Protein 6ZH1 (pdb70)

Nearest PDB structures (foldseek):
  2qfh-assembly1_A  TM=9.240E-01  e=2.960E-21  Homo sapiens
  5nbq-assembly1_D  TM=8.758E-01  e=2.027E-21  Homo sapiens
  3kzj-assembly1_A  TM=9.267E-01  e=1.207E-20  Homo sapiens
  4ont-assembly1_F  TM=9.137E-01  e=6.110E-20  Homo sapiens
  3gaw-assembly1_A  TM=8.400E-01  e=3.194E-20  Homo sapiens

Radius of gyration: 25.29 Å; Cα contacts (8 Å, |Δi|>4): 447; chains: 2; bounding box: 76×48×49 Å

Organism: NCBI:txid1293576

B-factor: mean 59.9, std 19.78, range [27.31, 160.42]

Secondary structure (DSSP, 8-state):
-HHHHHHHTT--HHHHHHHHHHHHHHT-GGGHHHHHHHHHHHHHHHHHTT--HHHHHHHSSPPP----HHHHHHHHHHHHHHHHHHHHHHHHHHHHHHHTT--GGGGSGGGTT-SSHHHHHHHHHHHHHHHHHHHHHHHHTTSS-HHHHHHHHHHHT--/---B-SPPP-TTEEESSPPPS-B-TT-EEEEEE-TT-EEES-SEEEEETTEEPPP-EEEPPEE--HHHHHHTTEEETT-S-S--EE-TT-EEEEEEPTTEEE-SPTTTTEEE-BTTB-----EEE-

Sequence (285 aa):
LKTLDNLLKTLDNNQKQALIYFKDKLQDKKYLNDLMEQQKSFLDNLQKKKEDPDLQDRLKKTLNSEYDESQFNKLLNELGNAKAKQFLQQLHIMLQSIKDGTLTSFSSSNFNDLQNLEQKKERALQYINGKLYVEYYFYINGISNADNFFETIMEYLKTTGKCGPPPPIDNGDITSFPLSVYAPASSVEYQCQNLYQLEGNKRITCRNGQWSEPPKCLHPCVISREIMENYNIALRWTAKQKLYSRTGESVEFVCKRRGYRLSSRSHTLRTTCWDGKLEYPTCAKR

Solvent-accessible surface area: 15835 Å² total; per-residue (Å²): 174,160,81,34,64,56,5,60,169,65,11,69,119,73,6,84,112,3,13,110,49,0,52,74,31,0,93,44,110,132,7,60,94,47,0,70,97,43,19,134,53,13,24,62,22,3,77,188,95,188,54,72,96,100,25,26,74,96,1,132,145,131,11,62,18,125,52,62,79,83,62,0,30,119,0,6,86,84,6,30,75,72,69,0,74,90,0,0,61,33,0,32,58,0,29,81,16,1,153,86,21,95,5,77,5,10,91,2,0,2,0,51,83,39,148,75,78,101,62,43,43,91,58,0,52,86,36,0,4,4,24,0,0,1,2,0,0,0,26,28,38,45,22,9,99,9,83,10,0,14,73,25,0,42,50,13,0,117,76,149,13,108,4,35,89,16,41,132,21,126,45,22,98,23,75,56,182,109,106,83,87,13,55,76,82,31,44,7,58,3,118,34,95,132,56,44,64,39,53,60,99,112,119,0,31,1,157,137,24,134,42,19,151,31,6,140,8,22,82,19,2,98,3,35,121,116,67,4,73,101,88,20,3,28,2,25,4,30,101,119,75,132,26,122,0,73,4,46,35,17,0,3,2,8,8,50,43,17,15,111,60,71,30,160,82,140,10,40,96,26,70,0,123,59,39,168,28,88,29,0,40,6,47,98,156

Structure (mmCIF, N/CA/C/O backbone):
data_6ZH1
#
_entry.id   6ZH1
#
_cell.length_a   43.273
_cell.length_b   60.327
_cell.length_c   145.681
_cell.angle_alpha   90.000
_cell.angle_beta   90.000
_cell.angle_gamma   90.000
#
_symmetry.space_group_name_H-M   'P 21 21 21'
#
loop_
_entity.id
_entity.type
_entity.pdbx_description
1 polymer 'Factor H-binding protein A'
2 polymer 'Complement factor H'
3 non-polymer 1,2-ETHANEDIOL
4 non-polymer 'SULFATE ION'
5 water water
#
loop_
_atom_site.group_PDB
_atom_site.id
_atom_site.type_symbol
_atom_site.label_atom_id
_atom_site.label_alt_id
_atom_site.label_comp_id
_atom_site.label_asym_id
_atom_site.label_entity_id
_atom_site.label_seq_id
_atom_site.pdbx_PDB_ins_code
_atom_site.Cartn_x
_atom_site.Cartn_y
_atom_site.Cartn_z
_atom_site.occupancy
_atom_site.B_iso_or_equiv
_atom_site.auth_seq_id
_atom_site.auth_comp_id
_atom_site.auth_asym_id
_atom_site.auth_atom_id
_atom_site.pdbx_PDB_model_num
ATOM 1 N N . LEU A 1 28 ? 33.550 -10.492 70.357 1.00 118.49 44 LEU A N 1
ATOM 2 C CA . LEU A 1 28 ? 32.872 -11.054 69.186 1.00 118.06 44 LEU A CA 1
ATOM 3 C C . LEU A 1 28 ? 31.637 -11.880 69.565 1.00 121.14 44 LEU A C 1
ATOM 4 O O . LEU A 1 28 ? 30.729 -12.009 68.745 1.00 119.85 44 LEU A O 1
ATOM 9 N N . LYS A 1 29 ? 31.616 -12.445 70.795 1.00 118.28 45 LYS A N 1
ATOM 10 C CA . LYS A 1 29 ? 30.551 -13.299 71.341 1.00 118.47 45 LYS A CA 1
ATOM 11 C C . LYS A 1 29 ? 29.150 -12.674 71.289 1.00 118.82 45 LYS A C 1
ATOM 12 O O . LYS A 1 29 ? 28.211 -13.353 70.871 1.00 118.41 45 LYS A O 1
ATOM 18 N N . THR A 1 30 ? 29.012 -11.400 71.720 1.00 112.78 46 THR A N 1
ATOM 19 C CA . THR A 1 30 ? 27.735 -10.668 71.735 1.00 110.46 46 THR A CA 1
ATOM 20 C C . THR A 1 30 ? 27.204 -10.398 70.310 1.00 111.01 46 THR A C 1
ATOM 21 O O . THR A 1 30 ? 25.987 -10.421 70.095 1.00 109.41 46 THR A O 1
ATOM 25 N N . LEU A 1 31 ? 28.126 -10.172 69.344 1.00 105.90 47 LEU A N 1
ATOM 26 C CA . LEU A 1 31 ? 27.818 -9.941 67.929 1.00 103.91 47 LEU A CA 1
ATOM 27 C C . LEU A 1 31 ? 27.226 -11.206 67.296 1.00 106.76 47 LEU A C 1
ATOM 28 O O . LEU A 1 31 ? 26.279 -11.111 66.507 1.00 105.24 47 LEU A O 1
ATOM 33 N N . ASP A 1 32 ? 27.790 -12.384 67.651 1.00 103.70 48 ASP A N 1
ATOM 34 C CA . ASP A 1 32 ? 27.340 -13.702 67.190 1.00 104.32 48 ASP A CA 1
ATOM 35 C C . ASP A 1 32 ? 26.009 -14.041 67.862 1.00 105.23 48 ASP A C 1
ATOM 36 O O . ASP A 1 32 ? 25.146 -14.660 67.233 1.00 104.84 48 ASP A O 1
ATOM 41 N N . ASN A 1 33 ? 25.828 -13.582 69.123 1.00 99.11 49 ASN A N 1
ATOM 42 C CA . ASN A 1 33 ? 24.595 -13.763 69.895 1.00 98.11 49 ASN A CA 1
ATOM 43 C C . ASN A 1 33 ? 23.421 -12.967 69.290 1.00 96.87 49 ASN A C 1
ATOM 44 O O . ASN A 1 33 ? 22.267 -13.335 69.509 1.00 97.16 49 ASN A O 1
ATOM 49 N N . LEU A 1 34 ? 23.721 -11.906 68.508 1.00 88.27 50 LEU A N 1
ATOM 50 C CA . LEU A 1 34 ? 22.733 -11.094 67.793 1.00 84.64 50 LEU A CA 1
ATOM 51 C C . LEU A 1 34 ? 22.429 -11.729 66.429 1.00 86.22 50 LEU A C 1
ATOM 52 O O . LEU A 1 34 ? 21.262 -11.868 66.077 1.00 84.45 50 LEU A O 1
ATOM 57 N N . LEU A 1 35 ? 23.484 -12.112 65.673 1.00 82.73 51 LEU A N 1
ATOM 58 C CA . LEU A 1 35 ? 23.381 -12.730 64.345 1.00 82.85 51 LEU A CA 1
ATOM 59 C C . LEU A 1 35 ? 22.615 -14.061 64.338 1.00 87.14 51 LEU A C 1
ATOM 60 O O . LEU A 1 35 ? 21.972 -14.389 63.337 1.00 86.06 51 LEU A O 1
ATOM 65 N N . LYS A 1 36 ? 22.667 -14.804 65.468 1.00 85.06 52 LYS A N 1
ATOM 66 C CA . LYS A 1 36 ? 21.958 -16.067 65.690 1.00 86.64 52 LYS A CA 1
ATOM 67 C C . LYS A 1 36 ? 20.439 -15.832 65.789 1.00 88.80 52 LYS A C 1
ATOM 68 O O . LYS A 1 36 ? 19.665 -16.752 65.503 1.00 90.19 52 LYS A O 1
ATOM 74 N N . THR A 1 37 ? 20.019 -14.601 66.183 1.00 81.54 53 THR A N 1
ATOM 75 C CA . THR A 1 37 ? 18.606 -14.206 66.317 1.00 79.49 53 THR A CA 1
ATOM 76 C C . THR A 1 37 ? 18.005 -13.568 65.040 1.00 80.08 53 THR A C 1
ATOM 77 O O . THR A 1 37 ? 16.786 -13.384 64.979 1.00 79.46 53 THR A O 1
ATOM 81 N N . LEU A 1 38 ? 18.849 -13.222 64.039 1.00 73.94 54 LEU A N 1
ATOM 82 C CA . LEU A 1 38 ? 18.409 -12.553 62.804 1.00 70.65 54 LEU A CA 1
ATOM 83 C C . LEU A 1 38 ? 18.057 -13.481 61.648 1.00 75.48 54 LEU A C 1
ATOM 84 O O . LEU A 1 38 ? 18.816 -14.411 61.348 1.00 76.15 54 LEU A O 1
ATOM 89 N N . ASP A 1 39 ? 16.921 -13.183 60.961 1.00 71.59 55 ASP A N 1
ATOM 90 C CA . ASP A 1 39 ? 16.471 -13.900 59.759 1.00 72.16 55 ASP A CA 1
ATOM 91 C C . ASP A 1 39 ? 17.186 -13.305 58.535 1.00 73.58 55 ASP A C 1
ATOM 92 O O . ASP A 1 39 ? 17.898 -12.303 58.680 1.00 72.06 55 ASP A O 1
ATOM 97 N N . ASN A 1 40 ? 16.987 -13.901 57.342 1.00 69.79 56 ASN A N 1
ATOM 98 C CA . ASN A 1 40 ? 17.596 -13.426 56.095 1.00 68.54 56 ASN A CA 1
ATOM 99 C C . ASN A 1 40 ? 17.262 -11.963 55.788 1.00 69.54 56 ASN A C 1
ATOM 100 O O . ASN A 1 40 ? 18.138 -11.239 55.323 1.00 67.67 56 ASN A O 1
ATOM 105 N N . ASN A 1 41 ? 16.017 -11.523 56.080 1.00 65.45 57 ASN A N 1
ATOM 106 C CA . ASN A 1 41 ? 15.555 -10.150 55.833 1.00 63.03 57 ASN A CA 1
ATOM 107 C C . ASN A 1 41 ? 16.316 -9.148 56.681 1.00 65.70 57 ASN A C 1
ATOM 108 O O . ASN A 1 41 ? 16.694 -8.094 56.170 1.00 64.57 57 ASN A O 1
ATOM 113 N N . GLN A 1 42 ? 16.557 -9.487 57.964 1.00 62.10 58 GLN A N 1
ATOM 114 C CA . GLN A 1 42 ? 17.302 -8.658 58.914 1.00 60.85 58 GLN A CA 1
ATOM 115 C C . GLN A 1 42 ? 18.805 -8.648 58.584 1.00 66.45 58 GLN A C 1
ATOM 116 O O . GLN A 1 42 ? 19.420 -7.584 58.618 1.00 65.53 58 GLN A O 1
ATOM 122 N N . LYS A 1 43 ? 19.381 -9.821 58.231 1.00 64.52 59 LYS A N 1
ATOM 123 C CA . LYS A 1 43 ? 20.789 -9.965 57.830 1.00 65.04 59 LYS A CA 1
ATOM 124 C C . LYS A 1 43 ? 21.129 -9.124 56.559 1.00 67.22 59 LYS A C 1
ATOM 125 O O . LYS A 1 43 ? 22.213 -8.531 56.483 1.00 67.97 59 LYS A O 1
ATOM 131 N N . GLN A 1 44 ? 20.190 -9.057 55.592 1.00 60.29 60 GLN A N 1
ATOM 132 C CA . GLN A 1 44 ? 20.345 -8.291 54.349 1.00 57.99 60 GLN A CA 1
ATOM 133 C C . GLN A 1 44 ? 20.228 -6.787 54.609 1.00 57.62 60 GLN A C 1
ATOM 134 O O . GLN A 1 44 ? 20.910 -5.994 53.958 1.00 55.36 60 GLN A O 1
ATOM 140 N N . ALA A 1 45 ? 19.389 -6.398 55.579 1.00 53.51 61 ALA A N 1
ATOM 141 C CA . ALA A 1 45 ? 19.250 -4.994 55.993 1.00 51.53 61 ALA A CA 1
ATOM 142 C C . ALA A 1 45 ? 20.548 -4.542 56.668 1.00 52.45 61 ALA A C 1
ATOM 143 O O . ALA A 1 45 ? 20.963 -3.402 56.481 1.00 51.26 61 ALA A O 1
ATOM 145 N N . LEU A 1 46 ? 21.204 -5.450 57.417 1.00 49.83 62 LEU A N 1
ATOM 146 C CA . LEU A 1 46 ? 22.485 -5.200 58.089 1.00 50.14 62 LEU A CA 1
ATOM 147 C C . LEU A 1 46 ? 23.576 -4.936 57.033 1.00 54.53 62 LEU A C 1
ATOM 148 O O . LEU A 1 46 ? 24.297 -3.938 57.149 1.00 52.68 62 LEU A O 1
ATOM 153 N N . ILE A 1 47 ? 23.681 -5.821 56.000 1.00 52.28 63 ILE A N 1
ATOM 154 C CA . ILE A 1 47 ? 24.625 -5.687 54.875 1.00 52.17 63 ILE A CA 1
ATOM 155 C C . ILE A 1 47 ? 24.394 -4.329 54.165 1.00 54.71 63 ILE A C 1
ATOM 156 O O . ILE A 1 47 ? 25.360 -3.616 53.878 1.00 53.06 63 ILE A O 1
ATOM 161 N N . TYR A 1 48 ? 23.107 -3.979 53.927 1.00 51.37 64 TYR A N 1
ATOM 162 C CA . TYR A 1 48 ? 22.658 -2.747 53.273 1.00 50.11 64 TYR A CA 1
ATOM 163 C C . TYR A 1 48 ? 23.096 -1.493 54.053 1.00 51.26 64 TYR A C 1
ATOM 164 O O . TYR A 1 48 ? 23.660 -0.565 53.467 1.00 51.18 64 TYR A O 1
ATOM 173 N N . PHE A 1 49 ? 22.803 -1.456 55.355 1.00 44.90 65 PHE A N 1
ATOM 174 C CA . PHE A 1 49 ? 23.170 -0.333 56.220 1.00 42.90 65 PHE A CA 1
ATOM 175 C C . PHE A 1 49 ? 24.698 -0.127 56.238 1.00 47.50 65 PHE A C 1
ATOM 176 O O . PHE A 1 49 ? 25.168 0.961 55.907 1.00 47.71 65 PHE A O 1
ATOM 184 N N . LYS A 1 50 ? 25.458 -1.187 56.524 1.00 45.57 66 LYS A N 1
ATOM 185 C CA . LYS A 1 50 ? 26.923 -1.179 56.564 1.00 46.69 66 LYS A CA 1
ATOM 186 C C . LYS A 1 50 ? 27.519 -0.637 55.228 1.00 52.28 66 LYS A C 1
ATOM 187 O O . LYS A 1 50 ? 28.453 0.172 55.246 1.00 51.66 66 LYS A O 1
ATOM 193 N N . ASP A 1 51 ? 26.934 -1.064 54.083 1.00 49.13 67 ASP A N 1
ATOM 194 C CA . ASP A 1 51 ? 27.319 -0.665 52.728 1.00 48.36 67 ASP A CA 1
ATOM 195 C C . ASP A 1 51 ? 27.158 0.853 52.543 1.00 49.81 67 ASP A C 1
ATOM 196 O O . ASP A 1 51 ? 28.041 1.484 51.985 1.00 50.43 67 ASP A O 1
ATOM 201 N N . LYS A 1 52 ? 26.051 1.436 53.027 1.00 45.68 68 LYS A N 1
ATOM 202 C CA . LYS A 1 52 ? 25.825 2.883 52.919 1.00 44.69 68 LYS A CA 1
ATOM 203 C C . LYS A 1 52 ? 26.818 3.685 53.773 1.00 47.71 68 LYS A C 1
ATOM 204 O O . LYS A 1 52 ? 27.245 4.765 53.351 1.00 46.91 68 LYS A O 1
ATOM 210 N N . LEU A 1 53 ? 27.228 3.128 54.943 1.00 43.89 69 LEU A N 1
ATOM 211 C CA . LEU A 1 53 ? 28.199 3.762 55.867 1.00 43.85 69 LEU A CA 1
ATOM 212 C C . LEU A 1 53 ? 29.595 3.856 55.264 1.00 51.66 69 LEU A C 1
ATOM 213 O O . LEU A 1 53 ? 30.392 4.694 55.684 1.00 51.90 69 LEU A O 1
ATOM 218 N N . GLN A 1 54 ? 29.875 3.016 54.256 1.00 50.67 70 GLN A N 1
ATOM 219 C CA . GLN A 1 54 ? 31.160 2.978 53.547 1.00 52.14 70 GLN A CA 1
ATOM 220 C C . GLN A 1 54 ? 31.155 3.806 52.255 1.00 55.87 70 GLN A C 1
ATOM 221 O O . GLN A 1 54 ? 32.144 3.846 51.541 1.00 57.87 70 GLN A O 1
ATOM 227 N N . ASP A 1 55 ? 30.069 4.525 52.006 1.00 52.22 71 ASP A N 1
ATOM 228 C CA . ASP A 1 55 ? 29.868 5.326 50.809 1.00 52.71 71 ASP A CA 1
ATOM 229 C C . ASP A 1 55 ? 30.055 6.821 51.062 1.00 55.16 71 ASP A C 1
ATOM 230 O O . ASP A 1 55 ? 29.184 7.456 51.631 1.00 52.53 71 ASP A O 1
ATOM 235 N N . LYS A 1 56 ? 31.152 7.392 50.559 1.00 54.47 72 LYS A N 1
ATOM 236 C CA . LYS A 1 56 ? 31.512 8.806 50.759 1.00 54.22 72 LYS A CA 1
ATOM 237 C C . LYS A 1 56 ? 30.596 9.813 50.055 1.00 56.03 72 LYS A C 1
ATOM 238 O O . LYS A 1 56 ? 30.644 11.008 50.369 1.00 54.99 72 LYS A O 1
ATOM 244 N N . LYS A 1 57 ? 29.771 9.348 49.105 1.00 51.96 73 LYS A N 1
ATOM 245 C CA . LYS A 1 57 ? 28.827 10.219 48.415 1.00 51.14 73 LYS A CA 1
ATOM 246 C C . LYS A 1 57 ? 27.807 10.875 49.377 1.00 53.99 73 LYS A C 1
ATOM 247 O O . LYS A 1 57 ? 27.218 11.889 49.015 1.00 54.89 73 LYS A O 1
ATOM 253 N N . TYR A 1 58 ? 27.631 10.312 50.609 1.00 47.92 74 TYR A N 1
ATOM 254 C CA . TYR A 1 58 ? 26.721 10.826 51.634 1.00 44.50 74 TYR A CA 1
ATOM 255 C C . TYR A 1 58 ? 27.379 11.832 52.587 1.00 44.81 74 TYR A C 1
ATOM 256 O O . TYR A 1 58 ? 26.723 12.357 53.486 1.00 44.03 74 TYR A O 1
ATOM 265 N N . LEU A 1 59 ? 28.645 12.135 52.358 1.00 42.47 75 LEU A N 1
ATOM 266 C CA . LEU A 1 59 ? 29.378 13.080 53.177 1.00 42.59 75 LEU A CA 1
ATOM 267 C C . LEU A 1 59 ? 28.756 14.480 53.142 1.00 46.69 75 LEU A C 1
ATOM 268 O O . LEU A 1 59 ? 28.715 15.161 54.180 1.00 46.49 75 LEU A O 1
ATOM 273 N N . ASN A 1 60 ? 28.251 14.890 51.952 1.00 43.94 76 ASN A N 1
ATOM 274 C CA . ASN A 1 60 ? 27.590 16.182 51.743 1.00 43.35 76 ASN A CA 1
ATOM 275 C C . ASN A 1 60 ? 26.355 16.292 52.653 1.00 45.04 76 ASN A C 1
ATOM 276 O O . ASN A 1 60 ? 26.152 17.332 53.272 1.00 44.83 76 ASN A O 1
ATOM 281 N N . ASP A 1 61 ? 25.582 15.196 52.787 1.00 40.84 77 ASP A N 1
ATOM 282 C CA . ASP A 1 61 ? 24.410 15.125 53.664 1.00 39.20 77 ASP A CA 1
ATOM 283 C C . ASP A 1 61 ? 24.781 15.412 55.134 1.00 43.16 77 ASP A C 1
ATOM 284 O O . ASP A 1 61 ? 24.044 16.127 55.819 1.00 42.89 77 ASP A O 1
ATOM 289 N N . LEU A 1 62 ? 25.914 14.838 55.614 1.00 38.01 78 LEU A N 1
ATOM 290 C CA . LEU A 1 62 ? 26.434 15.009 56.983 1.00 35.62 78 LEU A CA 1
ATOM 291 C C . LEU A 1 62 ? 26.906 16.439 57.217 1.00 39.95 78 LEU A C 1
ATOM 292 O O . LEU A 1 62 ? 26.668 16.970 58.291 1.00 40.56 78 LEU 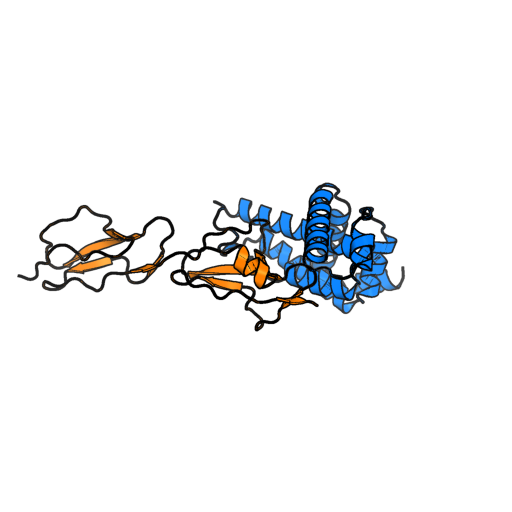A O 1
ATOM 297 N N . MET A 1 63 ? 27.556 17.066 56.218 1.00 38.45 79 MET A N 1
ATOM 298 C CA . MET A 1 63 ? 28.044 18.452 56.324 1.00 38.43 79 MET A CA 1
ATOM 299 C C . MET A 1 63 ? 26.906 19.454 56.387 1.00 42.84 79 MET A C 1
ATOM 300 O O . MET A 1 63 ? 26.954 20.381 57.195 1.00 43.81 79 MET A O 1
ATOM 305 N N . GLU A 1 64 ? 25.865 19.231 55.584 1.00 39.66 80 GLU A N 1
ATOM 306 C CA . GLU A 1 64 ? 24.626 20.019 55.558 1.00 39.49 80 GLU A CA 1
ATOM 307 C C . GLU A 1 64 ? 23.886 19.892 56.885 1.00 40.85 80 GLU A C 1
ATOM 308 O O . GLU A 1 64 ? 23.490 20.911 57.467 1.00 39.70 80 GLU A O 1
ATOM 314 N N . GLN A 1 65 ? 23.758 18.639 57.399 1.00 36.57 81 GLN A N 1
ATOM 315 C CA . GLN A 1 65 ? 23.151 18.359 58.702 1.00 36.52 81 GLN A CA 1
ATOM 316 C C . GLN A 1 65 ? 23.938 18.987 59.826 1.00 41.55 81 GLN A C 1
ATOM 317 O O . GLN A 1 65 ? 23.340 19.496 60.780 1.00 40.94 81 GLN A O 1
ATOM 323 N N . GLN A 1 66 ? 25.284 18.947 59.720 1.00 37.94 82 GLN A N 1
ATOM 324 C CA . GLN A 1 66 ? 26.160 19.541 60.706 1.00 38.46 82 GLN A CA 1
ATOM 325 C C . GLN A 1 66 ? 25.974 21.058 60.758 1.00 44.23 82 GLN A C 1
ATOM 326 O O . GLN A 1 66 ? 25.865 21.614 61.852 1.00 43.63 82 GLN A O 1
ATOM 332 N N . LYS A 1 67 ? 25.961 21.713 59.577 1.00 43.02 83 LYS A N 1
ATOM 333 C CA . LYS A 1 67 ? 25.833 23.171 59.429 1.00 43.61 83 LYS A CA 1
ATOM 334 C C . LYS A 1 67 ? 24.467 23.646 59.929 1.00 48.48 83 LYS A C 1
ATOM 335 O O . LYS A 1 67 ? 24.388 24.562 60.751 1.00 47.27 83 LYS A O 1
ATOM 341 N N . SER A 1 68 ? 23.405 22.970 59.472 1.00 46.33 84 SER A N 1
ATOM 342 C CA . SER A 1 68 ? 22.022 23.241 59.852 1.00 46.27 84 SER A CA 1
ATOM 343 C C . SER A 1 68 ? 21.792 23.127 61.384 1.00 50.93 84 SER A C 1
ATOM 344 O O . SER A 1 68 ? 21.107 23.973 61.959 1.00 53.07 84 SER A O 1
ATOM 347 N N . PHE A 1 69 ? 22.397 22.117 62.036 1.00 45.13 85 PHE A N 1
ATOM 348 C CA . PHE A 1 69 ? 22.315 21.911 63.486 1.00 44.53 85 PHE A CA 1
ATOM 349 C C . PHE A 1 69 ? 23.120 22.968 64.266 1.00 48.64 85 PHE A C 1
ATOM 350 O O . PHE A 1 69 ? 22.635 23.459 65.286 1.00 47.30 85 PHE A O 1
ATOM 358 N N . LEU A 1 70 ? 24.347 23.316 63.792 1.00 45.13 86 LEU A N 1
ATOM 359 C CA . LEU A 1 70 ? 25.171 24.349 64.431 1.00 45.56 86 LEU A CA 1
ATOM 360 C C . LEU A 1 70 ? 24.519 25.730 64.326 1.00 51.87 86 LEU A C 1
ATOM 361 O O . LEU A 1 70 ? 24.509 26.474 65.312 1.00 52.08 86 LEU A O 1
ATOM 366 N N . ASP A 1 71 ? 23.974 26.063 63.137 1.00 50.91 87 ASP A N 1
ATOM 367 C CA . ASP A 1 71 ? 23.271 27.327 62.874 1.00 52.68 87 ASP A CA 1
ATOM 368 C C . ASP A 1 71 ? 22.065 27.540 63.810 1.00 57.99 87 ASP A C 1
ATOM 369 O O . ASP A 1 71 ? 21.867 28.662 64.274 1.00 60.01 87 ASP A O 1
ATOM 374 N N . ASN A 1 72 ? 21.309 26.463 64.136 1.00 53.00 88 ASN A N 1
ATOM 375 C CA . ASN A 1 72 ? 20.153 26.526 65.042 1.00 52.63 88 ASN A CA 1
ATOM 376 C C . ASN A 1 72 ? 20.600 26.885 66.462 1.00 56.12 88 ASN A C 1
ATOM 377 O O . ASN A 1 72 ? 19.980 27.746 67.094 1.00 54.50 88 ASN A O 1
ATOM 382 N N . LEU A 1 73 ? 21.677 26.219 66.957 1.00 53.90 89 LEU A N 1
ATOM 383 C CA . LEU A 1 73 ? 22.262 26.444 68.288 1.00 53.83 89 LEU A CA 1
ATOM 384 C C . LEU A 1 73 ? 22.839 27.839 68.405 1.00 57.77 89 LEU A C 1
ATOM 385 O O . LEU A 1 73 ? 22.680 28.462 69.447 1.00 58.42 89 LEU A O 1
ATOM 390 N N . GLN A 1 74 ? 23.515 28.327 67.342 1.00 54.12 90 GLN A N 1
ATOM 391 C CA . GLN A 1 74 ? 24.109 29.662 67.320 1.00 54.31 90 GLN A CA 1
ATOM 392 C C . GLN A 1 74 ? 23.026 30.722 67.384 1.00 61.34 90 GLN A C 1
ATOM 393 O O . GLN A 1 74 ? 23.130 31.631 68.214 1.00 62.55 90 GLN A O 1
ATOM 399 N N . LYS A 1 75 ? 21.981 30.591 66.526 1.00 58.04 91 LYS A N 1
ATOM 400 C CA . LYS A 1 75 ? 20.847 31.510 66.440 1.00 58.72 91 LYS A CA 1
ATOM 401 C C . LYS A 1 75 ? 20.145 31.631 67.792 1.00 64.79 91 LYS A C 1
ATOM 402 O O . LYS A 1 75 ? 19.947 32.746 68.273 1.00 66.77 91 LYS A O 1
ATOM 408 N N . LYS A 1 76 ? 19.845 30.489 68.434 1.00 60.31 92 LYS A N 1
ATOM 409 C CA . LYS A 1 76 ? 19.160 30.419 69.730 1.00 58.84 92 LYS A CA 1
ATOM 410 C C . LYS A 1 76 ? 20.087 30.553 70.934 1.00 63.71 92 LYS A C 1
ATOM 411 O O . LYS A 1 76 ? 19.625 30.407 72.067 1.00 63.36 92 LYS A O 1
ATOM 417 N N . LYS A 1 77 ? 21.385 30.849 70.700 1.00 61.93 93 LYS A N 1
ATOM 418 C CA . LYS A 1 77 ? 22.428 31.023 71.735 1.00 62.28 93 LYS A CA 1
ATOM 419 C C . LYS A 1 77 ? 22.437 29.852 72.763 1.00 65.52 93 LYS A C 1
ATOM 420 O O . LYS A 1 77 ? 22.494 30.077 73.976 1.00 67.51 93 LYS A O 1
ATOM 426 N N . GLU A 1 78 ? 22.365 28.603 72.257 1.00 58.68 94 GLU A N 1
ATOM 427 C CA . GLU A 1 78 ? 22.287 27.392 73.075 1.00 57.17 94 GLU A CA 1
ATOM 428 C C . GLU A 1 78 ? 23.526 26.518 73.035 1.00 62.14 94 GLU A C 1
ATOM 429 O O . GLU A 1 78 ? 24.171 26.390 71.990 1.00 62.79 94 GLU A O 1
ATOM 435 N N . ASP A 1 79 ? 23.796 25.849 74.171 1.00 58.22 95 ASP A N 1
ATOM 436 C CA . ASP A 1 79 ? 24.849 24.855 74.393 1.00 57.27 95 ASP A CA 1
ATOM 437 C C . ASP A 1 79 ? 26.187 25.236 73.741 1.00 62.00 95 ASP A C 1
ATOM 438 O O . ASP A 1 79 ? 26.521 24.684 72.686 1.00 61.25 95 ASP A O 1
ATOM 443 N N . PRO A 1 80 ? 26.955 26.184 74.351 1.00 60.27 96 PRO A N 1
ATOM 444 C CA . PRO A 1 80 ? 28.266 26.570 73.772 1.00 60.13 96 PRO A CA 1
ATOM 445 C C . PRO A 1 80 ? 29.258 25.414 73.640 1.00 61.79 96 PRO A C 1
ATOM 446 O O . PRO A 1 80 ? 30.035 25.412 72.695 1.00 61.43 96 PRO A O 1
ATOM 450 N N . ASP A 1 81 ? 29.239 24.443 74.585 1.00 57.52 97 ASP A N 1
ATOM 451 C CA . ASP A 1 81 ? 30.121 23.276 74.547 1.00 57.03 97 ASP A CA 1
ATOM 452 C C . ASP A 1 81 ? 29.895 22.458 73.274 1.00 56.07 97 ASP A C 1
ATOM 453 O O . ASP A 1 81 ? 30.862 22.074 72.628 1.00 56.32 97 ASP A O 1
ATOM 458 N N . LEU A 1 82 ? 28.631 22.229 72.903 1.00 49.45 98 LEU A N 1
ATOM 459 C CA . LEU A 1 82 ? 28.256 21.463 71.711 1.00 47.56 98 LEU A CA 1
ATOM 460 C C . LEU A 1 82 ? 28.569 22.207 70.400 1.00 52.11 98 LEU A C 1
ATOM 461 O O . LEU A 1 82 ? 29.000 21.572 69.431 1.00 52.05 98 LEU A O 1
ATOM 466 N N . GLN A 1 83 ? 28.364 23.547 70.385 1.00 48.24 99 GLN A N 1
ATOM 467 C CA . GLN A 1 83 ? 28.665 24.428 69.258 1.00 48.37 99 GLN A CA 1
ATOM 468 C C . GLN A 1 83 ? 30.149 24.327 68.915 1.00 53.04 99 GLN A C 1
ATOM 469 O O . GLN A 1 83 ? 30.510 24.184 67.745 1.00 51.00 99 GLN A O 1
ATOM 475 N N . ASP A 1 84 ? 31.011 24.400 69.953 1.00 52.80 100 ASP A N 1
ATOM 476 C CA . ASP A 1 84 ? 32.453 24.371 69.789 1.00 54.66 100 ASP A CA 1
ATOM 477 C C . ASP A 1 84 ? 32.950 22.988 69.270 1.00 57.83 100 ASP A C 1
ATOM 478 O O . ASP A 1 84 ? 33.838 22.949 68.417 1.00 58.10 100 ASP A O 1
ATOM 483 N N . ARG A 1 85 ? 32.268 21.889 69.646 1.00 53.15 101 ARG A N 1
ATOM 484 C CA . ARG A 1 85 ? 32.532 20.537 69.122 1.00 52.01 101 ARG A CA 1
ATOM 485 C C . ARG A 1 85 ? 32.053 20.436 67.662 1.00 55.28 101 ARG A C 1
ATOM 486 O O . ARG A 1 85 ? 32.588 19.629 66.911 1.00 56.13 101 ARG A O 1
ATOM 494 N N . LEU A 1 86 ? 30.985 21.192 67.299 1.00 49.50 102 LEU A N 1
ATOM 495 C CA . LEU A 1 86 ? 30.388 21.200 65.961 1.00 48.04 102 LEU A CA 1
ATOM 496 C C . LEU A 1 86 ? 31.151 22.093 64.976 1.00 52.19 102 LEU A C 1
ATOM 497 O O . LEU A 1 86 ? 30.897 22.010 63.778 1.00 50.06 102 LEU A O 1
ATOM 502 N N . LYS A 1 87 ? 32.071 22.954 65.481 1.00 50.05 103 LYS A N 1
ATOM 503 C CA . LYS A 1 87 ? 32.910 23.828 64.649 1.00 50.80 103 LYS A CA 1
ATOM 504 C C . LYS A 1 87 ? 34.112 23.024 64.141 1.00 56.13 103 LYS A C 1
ATOM 505 O O . LYS A 1 87 ? 34.776 23.439 63.191 1.00 58.96 103 LYS A O 1
ATOM 511 N N . LYS A 1 88 ? 34.383 21.875 64.779 1.00 51.22 104 LYS A N 1
ATOM 512 C CA . LYS A 1 88 ? 35.455 20.934 64.454 1.00 51.21 104 LYS A CA 1
ATOM 513 C C . LYS A 1 88 ? 34.950 19.978 63.393 1.00 54.63 104 LYS A C 1
ATOM 514 O O . LYS A 1 88 ? 33.747 19.850 63.219 1.00 54.05 104 LYS A O 1
ATOM 520 N N . THR A 1 89 ? 35.867 19.292 62.699 1.00 51.26 105 THR A N 1
ATOM 521 C CA . THR A 1 89 ? 35.541 18.342 61.649 1.00 50.17 105 THR A CA 1
ATOM 522 C C . THR A 1 89 ? 35.041 17.023 62.212 1.00 52.32 105 THR A C 1
ATOM 523 O O . THR A 1 89 ? 35.698 16.426 63.074 1.00 52.28 105 THR A O 1
ATOM 527 N N . LEU A 1 90 ? 33.891 16.554 61.697 1.00 45.84 106 LEU A N 1
ATOM 528 C CA . LEU A 1 90 ? 33.347 15.272 62.087 1.00 45.04 106 LEU A CA 1
ATOM 529 C C . LEU A 1 90 ? 34.102 14.127 61.407 1.00 53.07 106 LEU A C 1
ATOM 530 O O . LEU A 1 90 ? 34.495 14.223 60.247 1.00 56.16 106 LEU A O 1
ATOM 535 N N . ASN A 1 91 ? 34.312 13.049 62.147 1.00 48.62 107 ASN A N 1
ATOM 536 C CA . ASN A 1 91 ? 34.918 11.808 61.670 1.00 47.30 107 ASN A CA 1
ATOM 537 C C . ASN A 1 91 ? 33.872 11.105 60.762 1.00 48.87 107 ASN A C 1
ATOM 538 O O . ASN A 1 91 ? 32.737 10.873 61.178 1.00 47.53 107 ASN A O 1
ATOM 543 N N . SER A 1 92 ? 34.233 10.824 59.517 1.00 46.16 108 SER A N 1
ATOM 544 C CA . SER A 1 92 ? 33.330 10.139 58.591 1.00 44.97 108 SER A CA 1
ATOM 545 C C . SER A 1 92 ? 33.954 8.817 58.126 1.00 48.08 108 SER A C 1
ATOM 546 O O . SER A 1 92 ? 33.56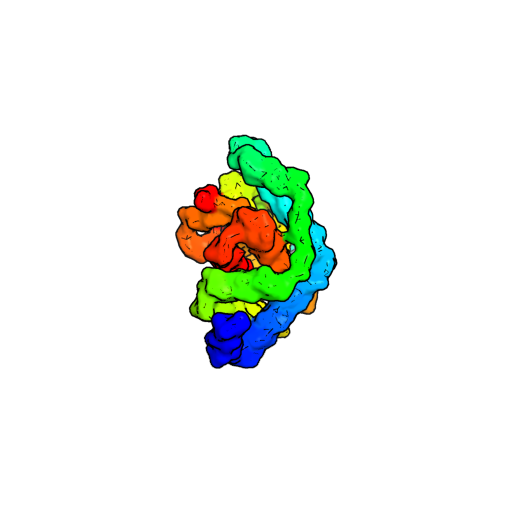9 8.289 57.094 1.00 45.20 108 SER A O 1
ATOM 549 N N . GLU A 1 93 ? 34.868 8.262 58.944 1.00 47.69 109 GLU A N 1
ATOM 550 C CA . GLU A 1 93 ? 35.580 7.011 58.676 1.00 49.14 109 GLU A CA 1
ATOM 551 C C . GLU A 1 93 ? 34.829 5.833 59.244 1.00 52.68 109 GLU A C 1
ATOM 552 O O . GLU A 1 93 ? 34.374 5.869 60.397 1.00 51.67 109 GLU A O 1
ATOM 558 N N . TYR A 1 94 ? 34.691 4.785 58.434 1.00 50.32 110 TYR A N 1
ATOM 559 C CA . TYR A 1 94 ? 34.030 3.561 58.866 1.00 49.96 110 TYR A CA 1
ATOM 560 C C . TYR A 1 94 ? 35.032 2.686 59.613 1.00 54.50 110 TYR A C 1
ATOM 561 O O . TYR A 1 94 ? 36.187 2.588 59.215 1.00 55.58 110 TYR A O 1
ATOM 570 N N . ASP A 1 95 ? 34.588 2.075 60.704 1.00 50.51 111 ASP A N 1
ATOM 571 C CA . ASP A 1 95 ? 35.376 1.164 61.513 1.00 51.76 111 ASP A CA 1
ATOM 572 C C . ASP A 1 95 ? 34.439 0.090 61.995 1.00 55.45 111 ASP A C 1
ATOM 573 O O . ASP A 1 95 ? 33.450 0.393 62.662 1.00 54.77 111 ASP A O 1
ATOM 578 N N . GLU A 1 96 ? 34.745 -1.155 61.646 1.00 54.82 112 GLU A N 1
ATOM 579 C CA . GLU A 1 96 ? 33.966 -2.350 61.986 1.00 56.88 112 GLU A CA 1
ATOM 580 C C . GLU A 1 96 ? 33.698 -2.505 63.508 1.00 61.39 112 GLU A C 1
ATOM 581 O O . GLU A 1 96 ? 32.583 -2.883 63.872 1.00 60.79 112 GLU A O 1
ATOM 587 N N . SER A 1 97 ? 34.700 -2.195 64.380 1.00 58.70 113 SER A N 1
ATOM 588 C CA . SER A 1 97 ? 34.580 -2.317 65.843 1.00 58.63 113 SER A CA 1
ATOM 589 C C . SER A 1 97 ? 33.609 -1.314 66.415 1.00 61.89 113 SER A C 1
ATOM 590 O O . SER A 1 97 ? 32.867 -1.643 67.339 1.00 62.42 113 SER A O 1
ATOM 593 N N . GLN A 1 98 ? 33.599 -0.093 65.865 1.00 56.31 114 GLN A N 1
ATOM 594 C CA . GLN A 1 98 ? 32.669 0.948 66.288 1.00 53.63 114 GLN A CA 1
ATOM 595 C C . GLN A 1 98 ? 31.262 0.562 65.835 1.00 55.17 114 GLN A C 1
ATOM 596 O O . GLN A 1 98 ? 30.320 0.767 66.598 1.00 53.91 114 GLN A O 1
ATOM 602 N N . PHE A 1 99 ? 31.122 -0.030 64.616 1.00 51.17 115 PHE A N 1
ATOM 603 C CA . PHE A 1 99 ? 29.833 -0.498 64.097 1.00 50.97 115 PHE A CA 1
ATOM 604 C C . PHE A 1 99 ? 29.230 -1.572 65.040 1.00 55.65 115 PHE A C 1
ATOM 605 O O . PHE A 1 99 ? 28.044 -1.500 65.394 1.00 53.66 115 PHE A O 1
ATOM 613 N N . ASN A 1 100 ? 30.066 -2.551 65.442 1.00 54.11 116 ASN A N 1
ATOM 614 C CA . ASN A 1 100 ? 29.691 -3.646 66.334 1.00 55.45 116 ASN A CA 1
ATOM 615 C C . ASN A 1 100 ? 29.352 -3.149 67.737 1.00 59.73 116 ASN A C 1
ATOM 616 O O . ASN A 1 100 ? 28.443 -3.692 68.372 1.00 60.31 116 ASN A O 1
ATOM 621 N N . LYS A 1 101 ? 30.021 -2.068 68.191 1.00 54.91 117 LYS A N 1
ATOM 622 C CA . LYS A 1 101 ? 29.746 -1.441 69.487 1.00 54.37 117 LYS A CA 1
ATOM 623 C C . LYS A 1 101 ? 28.328 -0.822 69.495 1.00 56.22 117 LYS A C 1
ATOM 624 O O . LYS A 1 101 ? 27.607 -0.976 70.478 1.00 56.38 117 LYS A O 1
ATOM 630 N N . LEU A 1 102 ? 27.925 -0.155 68.385 1.00 50.79 118 LEU A N 1
ATOM 631 C CA . LEU A 1 102 ? 26.589 0.426 68.267 1.00 48.13 118 LEU A CA 1
ATOM 632 C C . LEU A 1 102 ? 25.516 -0.672 68.428 1.00 53.81 118 LEU A C 1
ATOM 633 O O . LEU A 1 102 ? 24.601 -0.505 69.233 1.00 52.20 118 LEU A O 1
ATOM 638 N N . LEU A 1 103 ? 25.686 -1.815 67.730 1.00 52.75 119 LEU A N 1
ATOM 639 C CA . LEU A 1 103 ? 24.771 -2.957 67.824 1.00 53.88 119 LEU A CA 1
ATOM 640 C C . LEU A 1 103 ? 24.761 -3.561 69.234 1.00 58.49 119 LEU A C 1
ATOM 641 O O . LEU A 1 103 ? 23.709 -4.006 69.700 1.00 58.58 119 LEU A O 1
ATOM 646 N N . ASN A 1 104 ? 25.920 -3.550 69.921 1.00 55.50 120 ASN A N 1
ATOM 647 C CA . ASN A 1 104 ? 26.036 -4.072 71.283 1.00 56.86 120 ASN A CA 1
ATOM 648 C C . ASN A 1 104 ? 25.354 -3.134 72.281 1.00 61.69 120 ASN A C 1
ATOM 649 O O . ASN A 1 104 ? 24.683 -3.615 73.194 1.00 63.55 120 ASN A O 1
ATOM 654 N N . GLU A 1 105 ? 25.502 -1.804 72.098 1.00 55.53 121 GLU A N 1
ATOM 655 C CA . GLU A 1 105 ? 24.900 -0.805 72.977 1.00 54.46 121 GLU A CA 1
ATOM 656 C C . GLU A 1 105 ? 23.396 -0.735 72.829 1.00 60.22 121 GLU A C 1
ATOM 657 O O . GLU A 1 105 ? 22.712 -0.353 73.777 1.00 59.99 121 GLU A O 1
ATOM 663 N N . LEU A 1 106 ? 22.874 -1.108 71.642 1.00 56.92 122 LEU A N 1
ATOM 664 C CA . LEU A 1 106 ? 21.437 -1.133 71.399 1.00 56.57 122 LEU A CA 1
ATOM 665 C C . LEU A 1 106 ? 20.816 -2.349 72.101 1.00 62.41 122 LEU A C 1
ATOM 666 O O . LEU A 1 106 ? 19.666 -2.301 72.549 1.00 62.70 122 LEU A O 1
ATOM 671 N N . GLY A 1 107 ? 21.581 -3.431 72.164 1.00 60.10 123 GLY A N 1
ATOM 672 C CA . GLY A 1 107 ? 21.115 -4.693 72.707 1.00 61.48 123 GLY A CA 1
ATOM 673 C C . GLY A 1 107 ? 20.407 -5.445 71.602 1.00 66.13 123 GLY A C 1
ATOM 674 O O . GLY A 1 107 ? 19.944 -4.833 70.634 1.00 64.33 123 GLY A O 1
ATOM 675 N N . ASN A 1 108 ? 20.332 -6.780 71.733 1.00 65.37 124 ASN A N 1
ATOM 676 C CA . ASN A 1 108 ? 19.726 -7.696 70.759 1.00 65.64 124 ASN A CA 1
ATOM 677 C C . ASN A 1 108 ? 18.340 -7.285 70.281 1.00 66.52 124 ASN A C 1
ATOM 678 O O . ASN A 1 108 ? 18.092 -7.324 69.078 1.00 66.62 124 ASN A O 1
ATOM 683 N N . ALA A 1 109 ? 17.464 -6.862 71.206 1.00 61.45 125 ALA A N 1
ATOM 684 C CA . ALA A 1 109 ? 16.085 -6.465 70.929 1.00 60.31 125 ALA A CA 1
ATOM 685 C C . ALA A 1 109 ? 15.967 -5.259 69.985 1.00 63.05 125 ALA A C 1
ATOM 686 O O . ALA A 1 109 ? 15.388 -5.412 68.901 1.00 63.26 125 ALA A O 1
ATOM 688 N N . LYS A 1 110 ? 16.538 -4.081 70.373 1.00 57.48 126 LYS A N 1
ATOM 689 C CA . LYS A 1 110 ? 16.502 -2.845 69.577 1.00 55.03 126 LYS A CA 1
ATOM 690 C C . LYS A 1 110 ? 17.211 -3.020 68.229 1.00 57.81 126 LYS A C 1
ATOM 691 O O . LYS A 1 110 ? 16.698 -2.552 67.211 1.00 56.27 126 LYS A O 1
ATOM 697 N N . ALA A 1 111 ? 18.371 -3.724 68.219 1.00 55.41 127 ALA A N 1
ATOM 698 C CA . ALA A 1 111 ? 19.123 -4.015 66.995 1.00 54.46 127 ALA A CA 1
ATOM 699 C C . ALA A 1 111 ? 18.243 -4.811 65.989 1.00 58.03 127 ALA A C 1
ATOM 700 O O . ALA A 1 111 ? 18.184 -4.434 64.820 1.00 56.39 127 ALA A O 1
ATOM 702 N N . LYS A 1 112 ? 17.489 -5.834 66.460 1.00 55.21 128 LYS A N 1
ATOM 703 C CA . LYS A 1 112 ? 16.593 -6.619 65.596 1.00 54.78 128 LYS A CA 1
ATOM 704 C C . LYS A 1 112 ? 15.369 -5.794 65.156 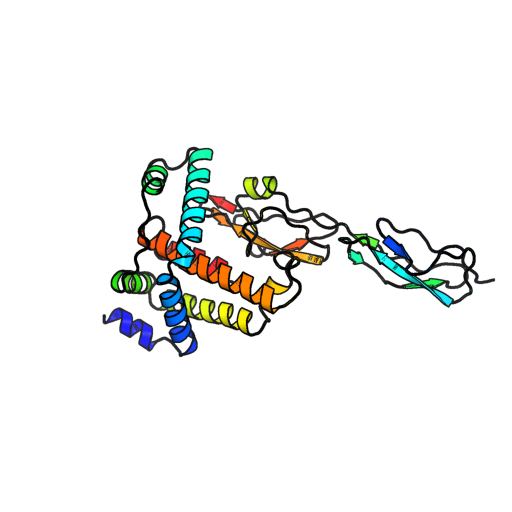1.00 57.20 128 LYS A C 1
ATOM 705 O O . LYS A 1 112 ? 14.984 -5.881 63.987 1.00 56.61 128 LYS A O 1
ATOM 711 N N . GLN A 1 113 ? 14.781 -4.976 66.066 1.00 52.74 129 GLN A N 1
ATOM 712 C CA . GLN A 1 113 ? 13.656 -4.087 65.715 1.00 52.14 129 GLN A CA 1
ATOM 713 C C . GLN A 1 113 ? 14.097 -3.078 64.635 1.00 55.96 129 GLN A C 1
ATOM 714 O O . GLN A 1 113 ? 13.316 -2.750 63.739 1.00 56.75 129 GLN A O 1
ATOM 720 N N . PHE A 1 114 ? 15.337 -2.553 64.761 1.00 50.58 130 PHE A N 1
ATOM 721 C CA . PHE A 1 114 ? 15.879 -1.578 63.821 1.00 47.56 130 PHE A CA 1
ATOM 722 C C . PHE A 1 114 ? 16.088 -2.202 62.438 1.00 52.28 130 PHE A C 1
ATOM 723 O O . PHE A 1 114 ? 15.659 -1.616 61.446 1.00 50.93 130 PHE A O 1
ATOM 731 N N . LEU A 1 115 ? 16.746 -3.379 62.376 1.00 50.96 131 LEU A N 1
ATOM 732 C CA . LEU A 1 115 ? 17.018 -4.074 61.117 1.00 51.76 131 LEU A CA 1
ATOM 733 C C . LEU A 1 115 ? 15.749 -4.541 60.441 1.00 56.63 131 LEU A C 1
ATOM 734 O O . LEU A 1 115 ? 15.667 -4.488 59.216 1.00 56.86 131 LEU A O 1
ATOM 739 N N . GLN A 1 116 ? 14.748 -4.971 61.232 1.00 53.18 132 GLN A N 1
ATOM 740 C CA . GLN A 1 116 ? 13.439 -5.389 60.720 1.00 52.61 132 GLN A CA 1
ATOM 741 C C . GLN A 1 116 ? 12.689 -4.200 60.098 1.00 53.40 132 GLN A C 1
ATOM 742 O O . GLN A 1 116 ? 12.109 -4.347 59.025 1.00 54.29 132 GLN A O 1
ATOM 748 N N . GLN A 1 117 ? 12.673 -3.042 60.785 1.00 46.48 133 GLN A N 1
ATOM 749 C CA . GLN A 1 117 ? 11.994 -1.860 60.271 1.00 44.30 133 GLN A CA 1
ATOM 750 C C . GLN A 1 117 ? 12.715 -1.336 59.012 1.00 48.60 133 GLN A C 1
ATOM 751 O O . GLN A 1 117 ? 12.049 -0.859 58.090 1.00 47.74 133 GLN A O 1
ATOM 757 N N . LEU A 1 118 ? 14.073 -1.472 58.954 1.00 46.12 134 LEU A N 1
ATOM 758 C CA . LEU A 1 118 ? 14.856 -1.091 57.770 1.00 45.57 134 LEU A CA 1
ATOM 759 C C . LEU A 1 118 ? 14.425 -1.974 56.583 1.00 49.45 134 LEU A C 1
ATOM 760 O O . LEU A 1 118 ? 14.209 -1.453 55.491 1.00 48.35 134 LEU A O 1
ATOM 765 N N . HIS A 1 119 ? 14.199 -3.276 56.833 1.00 48.52 135 HIS A N 1
ATOM 766 C CA . HIS A 1 119 ? 13.696 -4.220 55.841 1.00 51.01 135 HIS A CA 1
ATOM 767 C C . HIS A 1 119 ? 12.335 -3.743 55.284 1.00 54.54 135 HIS A C 1
ATOM 768 O O . HIS A 1 119 ? 12.217 -3.575 54.071 1.00 54.96 135 HIS A O 1
ATOM 775 N N . ILE A 1 120 ? 11.346 -3.465 56.163 1.00 50.64 136 ILE A N 1
ATOM 776 C CA . ILE A 1 120 ? 10.024 -2.986 55.750 1.00 50.86 136 ILE A CA 1
ATOM 777 C C . ILE A 1 120 ? 10.115 -1.715 54.878 1.00 54.43 136 ILE A C 1
ATOM 778 O O . ILE A 1 120 ? 9.457 -1.646 53.832 1.00 54.08 136 ILE A O 1
ATOM 783 N N . MET A 1 121 ? 10.928 -0.721 55.309 1.00 49.11 137 MET A N 1
ATOM 784 C CA . MET A 1 121 ? 11.105 0.531 54.560 1.00 46.24 137 MET A CA 1
ATOM 785 C C . MET A 1 121 ? 11.619 0.249 53.147 1.00 49.25 137 MET A C 1
ATOM 786 O O . MET A 1 121 ? 11.007 0.701 52.174 1.00 48.08 137 MET A O 1
ATOM 791 N N . LEU A 1 122 ? 12.697 -0.533 53.044 1.00 47.11 138 LEU A N 1
ATOM 792 C CA . LEU A 1 122 ? 13.311 -0.891 51.758 1.00 48.02 138 LEU A CA 1
ATOM 793 C C . LEU A 1 122 ? 12.384 -1.720 50.864 1.00 53.35 138 LEU A C 1
ATOM 794 O O . LEU A 1 122 ? 12.302 -1.438 49.676 1.00 54.79 138 LEU A O 1
ATOM 799 N N . GLN A 1 123 ? 11.650 -2.688 51.437 1.00 50.53 139 GLN A N 1
ATOM 800 C CA . GLN A 1 123 ? 10.660 -3.495 50.715 1.00 51.13 139 GLN A CA 1
ATOM 801 C C . GLN A 1 123 ? 9.490 -2.651 50.228 1.00 55.13 139 GLN A C 1
ATOM 802 O O . GLN A 1 123 ? 9.012 -2.878 49.116 1.00 55.71 139 GLN A O 1
ATOM 808 N N . SER A 1 124 ? 9.045 -1.674 51.038 1.00 50.35 140 SER A N 1
ATOM 809 C CA . SER A 1 124 ? 7.941 -0.771 50.688 1.00 49.87 140 SER A CA 1
ATOM 810 C C . SER A 1 124 ? 8.327 0.150 49.553 1.00 52.90 140 SER A C 1
ATOM 811 O O . SER A 1 124 ? 7.475 0.494 48.746 1.00 55.23 140 SER A O 1
ATOM 814 N N . ILE A 1 125 ? 9.606 0.522 49.460 1.00 49.04 141 ILE A N 1
ATOM 815 C CA . ILE A 1 125 ? 10.119 1.337 48.348 1.00 47.93 141 ILE A CA 1
ATOM 816 C C . ILE A 1 125 ? 10.152 0.466 47.081 1.00 53.71 141 ILE A C 1
ATOM 817 O O . ILE A 1 125 ? 9.631 0.882 46.051 1.00 52.90 141 ILE A O 1
ATOM 822 N N . LYS A 1 126 ? 10.749 -0.744 47.182 1.00 53.32 142 LYS A N 1
ATOM 823 C CA . LYS A 1 126 ? 10.912 -1.726 46.089 1.00 54.67 142 LYS A CA 1
ATOM 824 C C . LYS A 1 126 ? 9.556 -2.100 45.439 1.00 58.15 142 LYS A C 1
ATOM 825 O O . LYS A 1 126 ? 9.432 -2.031 44.220 1.00 57.37 142 LYS A O 1
ATOM 831 N N . ASP A 1 127 ? 8.542 -2.424 46.272 1.00 55.60 143 ASP A N 1
ATOM 832 C CA . ASP A 1 127 ? 7.169 -2.810 45.898 1.00 56.37 143 ASP A CA 1
ATOM 833 C C . ASP A 1 127 ? 6.306 -1.652 45.371 1.00 61.04 143 ASP A C 1
ATOM 834 O O . ASP A 1 127 ? 5.234 -1.906 44.827 1.00 61.55 143 ASP A O 1
ATOM 839 N N . GLY A 1 128 ? 6.715 -0.407 45.631 1.00 57.16 144 GLY A N 1
ATOM 840 C CA . GLY A 1 128 ? 5.939 0.777 45.270 1.00 55.92 144 GLY A CA 1
ATOM 841 C C . GLY A 1 128 ? 4.738 0.986 46.185 1.00 57.80 144 GLY A C 1
ATOM 842 O O . GLY A 1 128 ? 3.863 1.788 45.868 1.00 58.13 144 GLY A O 1
ATOM 843 N N . THR A 1 129 ? 4.685 0.269 47.331 1.00 53.49 145 THR A N 1
ATOM 844 C CA . THR A 1 129 ? 3.580 0.293 48.312 1.00 53.57 145 THR A CA 1
ATOM 845 C C . THR A 1 129 ? 3.750 1.299 49.481 1.00 54.86 145 THR A C 1
ATOM 846 O O . THR A 1 129 ? 2.803 1.501 50.254 1.00 53.98 145 THR A O 1
ATOM 850 N N . LEU A 1 130 ? 4.941 1.925 49.615 1.00 48.88 146 LEU A N 1
ATOM 851 C CA . LEU A 1 130 ? 5.184 2.922 50.661 1.00 46.40 146 LEU A CA 1
ATOM 852 C C . LEU A 1 130 ? 4.084 4.015 50.596 1.00 48.94 146 LEU A C 1
ATOM 853 O O . LEU A 1 130 ? 3.977 4.707 49.590 1.00 49.58 146 LEU A O 1
ATOM 858 N N . THR A 1 131 ? 3.258 4.126 51.643 1.00 45.14 147 THR A N 1
ATOM 859 C CA . THR A 1 131 ? 2.148 5.098 51.747 1.00 45.61 147 THR A CA 1
ATOM 860 C C . T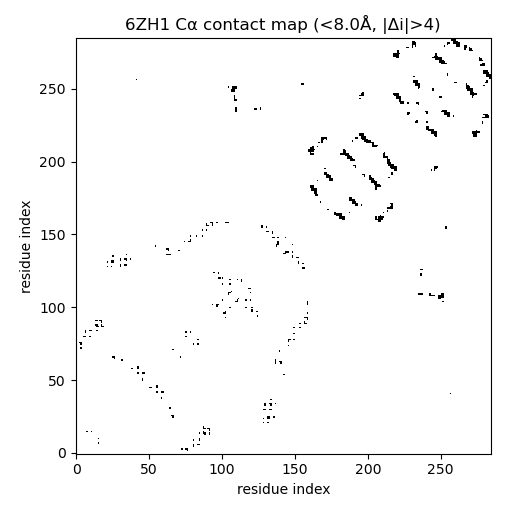HR A 1 131 ? 2.626 6.528 51.427 1.00 47.15 147 THR A C 1
ATOM 861 O O . THR A 1 131 ? 1.912 7.273 50.758 1.00 47.21 147 THR A O 1
ATOM 865 N N . SER A 1 132 ? 3.835 6.889 51.913 1.00 40.50 148 SER A N 1
ATOM 866 C CA . SER A 1 132 ? 4.476 8.189 51.725 1.00 39.58 148 SER A CA 1
ATOM 867 C C . SER A 1 132 ? 4.472 8.649 50.263 1.00 45.58 148 SER A C 1
ATOM 868 O O . SER A 1 132 ? 4.443 9.856 50.022 1.00 43.96 148 SER A O 1
ATOM 871 N N . PHE A 1 133 ? 4.489 7.683 49.298 1.00 43.16 149 PHE A N 1
ATOM 872 C CA . PHE A 1 133 ? 4.493 7.939 47.846 1.00 44.06 149 PHE A CA 1
ATOM 873 C C . PHE A 1 133 ? 3.297 8.780 47.361 1.00 48.93 149 PHE A C 1
ATOM 874 O O . PHE A 1 133 ? 3.444 9.509 46.386 1.00 49.85 149 PHE A O 1
ATOM 882 N N . SER A 1 134 ? 2.130 8.700 48.055 1.00 44.67 150 SER A N 1
ATOM 883 C CA . SER A 1 134 ? 0.889 9.433 47.736 1.00 44.75 150 SER A CA 1
ATOM 884 C C . SER A 1 134 ? 0.852 10.832 48.349 1.00 46.42 150 SER A C 1
ATOM 885 O O . SER A 1 134 ? -0.066 11.607 48.069 1.00 46.97 150 SER A O 1
ATOM 888 N N . SER A 1 135 ? 1.814 11.134 49.217 1.00 40.93 151 SER A N 1
ATOM 889 C CA . SER A 1 135 ? 1.884 12.422 49.885 1.00 40.47 151 SER A CA 1
ATOM 890 C C . SER A 1 135 ? 2.337 13.548 48.946 1.00 45.40 151 SER A C 1
ATOM 891 O O . SER A 1 135 ? 3.029 13.291 47.956 1.00 43.81 151 SER A O 1
ATOM 894 N N . SER A 1 136 ? 1.978 14.803 49.308 1.00 43.08 152 SER A N 1
ATOM 895 C CA . SER A 1 136 ? 2.345 16.050 48.620 1.00 42.59 152 SER A CA 1
ATOM 896 C C . SER A 1 136 ? 3.872 16.127 48.431 1.00 44.88 152 SER A C 1
ATOM 897 O O . SER A 1 136 ? 4.346 16.694 47.441 1.00 43.80 152 SER A O 1
ATOM 900 N N . ASN A 1 137 ? 4.628 15.525 49.389 1.00 39.36 153 ASN A N 1
ATOM 901 C CA . ASN A 1 137 ? 6.085 15.443 49.427 1.00 38.18 153 ASN A CA 1
ATOM 902 C C . ASN A 1 137 ? 6.690 14.817 48.149 1.00 42.02 153 ASN A C 1
ATOM 903 O O . ASN A 1 137 ? 7.862 15.051 47.864 1.00 40.85 153 ASN A O 1
ATOM 908 N N . PHE A 1 138 ? 5.892 14.068 47.363 1.00 41.38 154 PHE A N 1
ATOM 909 C CA . PHE A 1 138 ? 6.379 13.441 46.112 1.00 42.23 154 PHE A CA 1
ATOM 910 C C . PHE A 1 138 ? 5.652 13.925 44.872 1.00 46.80 154 PHE A C 1
ATOM 911 O O . PHE A 1 138 ? 5.951 13.438 43.778 1.00 46.36 154 PHE A O 1
ATOM 919 N N . ASN A 1 139 ? 4.696 14.859 45.029 1.00 45.44 155 ASN A N 1
ATOM 920 C CA . ASN A 1 139 ? 3.797 15.259 43.949 1.00 47.64 155 ASN A CA 1
ATOM 921 C C . ASN A 1 139 ? 4.451 16.182 42.865 1.00 55.52 155 ASN A C 1
ATOM 922 O O . ASN A 1 139 ? 3.749 16.594 41.930 1.00 57.53 155 ASN A O 1
ATOM 927 N N . ASP A 1 140 ? 5.780 16.420 42.934 1.00 51.11 156 ASP A N 1
ATOM 928 C CA . ASP A 1 140 ? 6.521 17.159 41.897 1.00 50.86 156 ASP A CA 1
ATOM 929 C C . ASP A 1 140 ? 7.151 16.152 40.913 1.00 55.74 156 ASP A C 1
ATOM 930 O O . ASP A 1 140 ? 7.733 16.550 39.896 1.00 56.69 156 ASP A O 1
ATOM 935 N N . LEU A 1 141 ? 7.013 14.845 41.221 1.00 52.04 157 LEU A N 1
ATOM 936 C CA . LEU A 1 141 ? 7.567 13.725 40.454 1.00 52.55 157 LEU A CA 1
ATOM 937 C C . LEU A 1 141 ? 6.514 13.066 39.555 1.00 60.13 157 LEU A C 1
ATOM 938 O O . LEU A 1 141 ? 5.380 12.867 39.981 1.00 58.76 157 LEU A O 1
ATOM 943 N N . GLN A 1 142 ? 6.896 12.746 38.305 1.00 60.36 158 GLN A N 1
ATOM 944 C CA . GLN A 1 142 ? 5.990 12.203 37.275 1.00 62.00 158 GLN A CA 1
ATOM 945 C C . GLN A 1 142 ? 5.748 10.697 37.346 1.00 65.17 158 GLN A C 1
ATOM 946 O O . GLN A 1 142 ? 4.682 10.255 36.951 1.00 66.35 158 GLN A O 1
ATOM 952 N N . ASN A 1 143 ? 6.714 9.911 37.827 1.00 60.61 159 ASN A N 1
ATOM 953 C CA . ASN A 1 143 ? 6.551 8.461 37.886 1.00 59.56 159 ASN A CA 1
ATOM 954 C C . ASN A 1 143 ? 7.101 7.850 39.168 1.00 59.45 159 ASN A C 1
ATOM 955 O O . ASN A 1 143 ? 7.831 8.508 39.905 1.00 57.31 159 ASN A O 1
ATOM 960 N N . LEU A 1 144 ? 6.730 6.589 39.427 1.00 55.25 160 LEU A N 1
ATOM 961 C CA . LEU A 1 144 ? 7.066 5.815 40.614 1.00 53.74 160 LEU A CA 1
ATOM 962 C C . LEU A 1 144 ? 8.563 5.585 40.783 1.00 59.04 160 LEU A C 1
ATOM 963 O O . LEU A 1 144 ? 9.071 5.634 41.912 1.00 58.78 160 LEU A O 1
ATOM 968 N N . GLU A 1 145 ? 9.275 5.361 39.665 1.00 55.72 161 GLU A N 1
ATOM 969 C CA . GLU A 1 145 ? 10.714 5.164 39.687 1.00 53.79 161 GLU A CA 1
ATOM 970 C C . GLU A 1 145 ? 11.418 6.384 40.276 1.00 51.41 161 GLU A C 1
ATOM 971 O O . GLU A 1 145 ? 12.314 6.206 41.080 1.00 51.37 161 GLU A O 1
ATOM 977 N N . GLN A 1 146 ? 11.000 7.605 39.911 1.00 46.21 162 GLN A N 1
ATOM 978 C CA . GLN A 1 146 ? 11.571 8.850 40.452 1.00 45.57 162 GLN A CA 1
ATOM 979 C C . GLN A 1 146 ? 11.313 8.915 41.984 1.00 49.66 162 GLN A C 1
ATOM 980 O O . GLN A 1 146 ? 12.204 9.283 42.747 1.00 48.98 162 GLN A O 1
ATOM 986 N N . LYS A 1 147 ? 10.086 8.531 42.407 1.00 45.14 163 LYS A N 1
ATOM 987 C CA . LYS A 1 147 ? 9.624 8.500 43.799 1.00 42.56 163 LYS A CA 1
ATOM 988 C C . LYS A 1 147 ? 10.481 7.529 44.609 1.00 47.37 163 LYS A C 1
ATOM 989 O O . LYS A 1 147 ? 10.998 7.895 45.675 1.00 46.42 163 LYS A O 1
ATOM 995 N N . LYS A 1 148 ? 10.706 6.325 44.048 1.00 45.80 164 LYS A N 1
ATOM 996 C CA . LYS A 1 148 ? 11.552 5.279 44.636 1.00 45.69 164 LYS A CA 1
ATOM 997 C C . LYS A 1 148 ? 12.965 5.803 44.828 1.00 49.43 164 LYS A C 1
ATOM 998 O O . LYS A 1 148 ? 13.544 5.579 45.886 1.00 49.03 164 LYS A O 1
ATOM 1004 N N . GLU A 1 149 ? 13.501 6.535 43.827 1.00 46.01 165 GLU A N 1
ATOM 1005 C CA . GLU A 1 149 ? 14.843 7.108 43.920 1.00 45.61 165 GLU A CA 1
ATOM 1006 C C . GLU A 1 149 ? 14.955 8.157 45.017 1.00 47.59 165 GLU A C 1
ATOM 1007 O O . GLU A 1 149 ? 15.923 8.104 45.781 1.00 46.68 165 GLU A O 1
ATOM 1013 N N . ARG A 1 150 ? 13.961 9.084 45.135 1.00 45.10 166 ARG A N 1
ATOM 1014 C CA . ARG A 1 150 ? 13.970 10.104 46.203 1.00 45.29 166 ARG A CA 1
ATOM 1015 C C . ARG A 1 150 ? 13.961 9.448 47.582 1.00 48.97 166 ARG A C 1
ATOM 1016 O O . ARG A 1 150 ? 14.810 9.778 48.403 1.00 49.24 166 ARG A O 1
ATOM 1024 N N . ALA A 1 151 ? 13.047 8.478 47.796 1.00 44.81 167 ALA A N 1
ATOM 1025 C CA . ALA A 1 151 ? 12.884 7.743 49.044 1.00 43.35 167 ALA A CA 1
ATOM 1026 C C . ALA A 1 151 ? 14.165 7.010 49.431 1.00 49.37 167 ALA A C 1
ATOM 1027 O O . ALA A 1 151 ? 14.642 7.196 50.551 1.00 48.56 167 ALA A O 1
ATOM 1029 N N . LEU A 1 152 ? 14.752 6.239 48.500 1.00 48.95 168 LEU A N 1
ATOM 1030 C CA . LEU A 1 152 ? 16.000 5.523 48.749 1.00 49.79 168 LEU A CA 1
ATOM 1031 C C . LEU A 1 152 ? 17.172 6.455 49.064 1.00 50.85 168 LEU A C 1
ATOM 1032 O O . LEU A 1 152 ? 17.898 6.192 50.014 1.00 48.03 168 LEU A O 1
ATOM 1037 N N . GLN A 1 153 ? 17.363 7.539 48.274 1.00 48.76 169 GLN A N 1
ATOM 1038 C CA . GLN A 1 153 ? 18.471 8.459 48.535 1.00 48.28 169 GLN A CA 1
ATOM 1039 C C . GLN A 1 153 ? 18.304 9.198 49.887 1.00 49.64 169 GLN A C 1
ATOM 1040 O O . GLN A 1 153 ? 19.300 9.430 50.578 1.00 50.62 169 GLN A O 1
ATOM 1046 N N . TYR A 1 154 ? 17.058 9.486 50.301 1.00 42.37 170 TYR A N 1
ATOM 1047 C CA . TYR A 1 154 ? 16.797 10.144 51.585 1.00 39.82 170 TYR A CA 1
ATOM 1048 C C . TYR A 1 154 ? 17.069 9.182 52.788 1.00 44.58 170 TYR A C 1
ATOM 1049 O O . TYR A 1 154 ? 17.707 9.600 53.745 1.00 42.24 170 TYR A O 1
ATOM 1058 N N . ILE A 1 155 ? 16.601 7.903 52.724 1.00 42.18 171 ILE A N 1
ATOM 1059 C CA . ILE A 1 155 ? 16.808 6.886 53.772 1.00 41.33 171 ILE A CA 1
ATOM 1060 C C . ILE A 1 155 ? 18.292 6.641 53.985 1.00 46.89 171 ILE A C 1
ATOM 1061 O O . ILE A 1 155 ? 18.737 6.606 55.134 1.00 47.62 171 ILE A O 1
ATOM 1066 N N . ASN A 1 156 ? 19.050 6.447 52.869 1.00 44.08 172 ASN A N 1
ATOM 1067 C CA . ASN A 1 156 ? 20.499 6.207 52.831 1.00 43.02 172 ASN A CA 1
ATOM 1068 C C . ASN A 1 156 ? 21.251 7.371 53.508 1.00 47.27 172 ASN A C 1
ATOM 1069 O O . ASN A 1 156 ? 22.167 7.144 54.295 1.00 47.37 172 ASN A O 1
ATOM 1074 N N . GLY A 1 157 ? 20.846 8.601 53.200 1.00 43.35 173 GLY A N 1
ATOM 1075 C CA . GLY A 1 157 ? 21.440 9.785 53.801 1.00 42.18 173 GLY A CA 1
ATOM 1076 C C . GLY A 1 157 ? 21.181 9.844 55.289 1.00 44.18 173 GLY A C 1
ATOM 1077 O O . GLY A 1 157 ? 22.080 10.199 56.049 1.00 45.78 173 GLY A O 1
ATOM 1078 N N . LYS A 1 158 ? 19.970 9.457 55.721 1.00 38.60 174 LYS A N 1
ATOM 1079 C CA . LYS A 1 158 ? 19.607 9.447 57.134 1.00 37.69 174 LYS A CA 1
ATOM 1080 C C . LYS A 1 158 ? 20.329 8.348 57.911 1.00 42.22 174 LYS A C 1
ATOM 1081 O O . LYS A 1 158 ? 20.791 8.627 59.013 1.00 42.56 174 LYS A O 1
ATOM 1087 N N . LEU A 1 159 ? 20.493 7.135 57.336 1.00 38.59 175 LEU A N 1
ATOM 1088 C CA . LEU A 1 159 ? 21.232 6.038 57.985 1.00 38.50 175 LEU A CA 1
ATOM 1089 C C . LEU A 1 159 ? 22.670 6.480 58.261 1.00 43.14 175 LEU A C 1
ATOM 1090 O O . LEU A 1 159 ? 23.214 6.171 59.309 1.00 43.01 175 LEU A O 1
ATOM 1095 N N . TYR A 1 160 ? 23.283 7.182 57.277 1.00 39.88 176 TYR A N 1
ATOM 1096 C CA . TYR A 1 160 ? 24.653 7.650 57.275 1.00 38.38 176 TYR A CA 1
ATOM 1097 C C . TYR A 1 160 ? 24.825 8.781 58.269 1.00 42.51 176 TYR A C 1
ATOM 1098 O O . TYR A 1 160 ? 25.745 8.730 59.106 1.00 41.94 176 TYR A O 1
ATOM 1107 N N . VAL A 1 161 ? 23.958 9.812 58.173 1.00 38.37 177 VAL A N 1
ATOM 1108 C CA . VAL A 1 161 ? 24.009 10.978 59.064 1.00 37.87 177 VAL A CA 1
ATOM 1109 C C . VAL A 1 161 ? 23.840 10.550 60.525 1.00 41.71 177 VAL A C 1
ATOM 1110 O O . VAL A 1 161 ? 24.626 10.970 61.374 1.00 40.83 177 VAL A O 1
ATOM 1114 N N . GLU A 1 162 ? 22.830 9.706 60.814 1.00 39.19 178 GLU A N 1
ATOM 1115 C CA . GLU A 1 162 ? 22.568 9.259 62.185 1.00 38.97 178 GLU A CA 1
ATOM 1116 C C . GLU A 1 162 ? 23.713 8.449 62.780 1.00 42.37 178 GLU A C 1
ATOM 1117 O O . GLU A 1 162 ? 24.055 8.634 63.948 1.00 40.91 178 GLU A O 1
ATOM 1123 N N . TYR A 1 163 ? 24.317 7.575 61.979 1.00 40.86 179 TYR A N 1
ATOM 1124 C CA . TYR A 1 163 ? 25.458 6.775 62.436 1.00 40.62 179 TYR A CA 1
ATOM 1125 C C . TYR A 1 163 ? 26.667 7.665 62.740 1.00 43.24 179 TYR A C 1
ATOM 1126 O O . TYR A 1 163 ? 27.295 7.470 63.780 1.00 43.94 179 TYR A O 1
ATOM 1135 N N . TYR A 1 164 ? 27.003 8.633 61.846 1.00 38.83 180 TYR A N 1
ATOM 1136 C CA . TYR A 1 164 ? 28.188 9.453 62.099 1.00 39.13 180 TYR A CA 1
ATOM 1137 C C . TYR A 1 164 ? 27.969 10.535 63.172 1.00 44.70 180 TYR A C 1
ATOM 1138 O O . TYR A 1 164 ? 28.952 10.976 63.766 1.00 44.56 180 TYR A O 1
ATOM 1147 N N . PHE A 1 165 ? 26.721 10.881 63.500 1.00 41.51 181 PHE A N 1
ATOM 1148 C CA . PHE A 1 165 ? 26.449 11.798 64.628 1.00 41.73 181 PHE A CA 1
ATOM 1149 C C . PHE A 1 165 ? 26.692 11.028 65.937 1.00 44.49 181 PHE A C 1
ATOM 1150 O O . PHE A 1 165 ? 27.211 11.587 66.913 1.00 44.42 181 PHE A O 1
ATOM 1158 N N . TYR A 1 166 ? 26.396 9.718 65.910 1.00 39.04 182 TYR A N 1
ATOM 1159 C CA . TYR A 1 166 ? 26.649 8.818 67.008 1.00 39.31 182 TYR A CA 1
ATOM 1160 C C . TYR A 1 166 ? 28.163 8.625 67.169 1.00 45.76 182 TYR A C 1
ATOM 1161 O O . TYR A 1 166 ? 28.695 8.897 68.245 1.00 46.33 182 TYR A O 1
ATOM 1170 N N . ILE A 1 167 ? 28.865 8.208 66.083 1.00 42.23 183 ILE A N 1
ATOM 1171 C CA . ILE A 1 167 ? 30.312 7.972 66.079 1.00 42.13 183 ILE A CA 1
ATOM 1172 C C . ILE A 1 167 ? 31.082 9.157 66.681 1.00 47.20 183 ILE A C 1
ATOM 1173 O O . ILE A 1 167 ? 32.119 8.962 67.323 1.00 45.96 183 ILE A O 1
ATOM 1178 N N . ASN A 1 168 ? 30.570 10.375 66.442 1.00 43.89 184 ASN A N 1
ATOM 1179 C CA . ASN A 1 168 ? 31.171 11.631 66.870 1.00 44.08 184 ASN A CA 1
ATOM 1180 C C . ASN A 1 168 ? 30.762 12.093 68.282 1.00 47.96 184 ASN A C 1
ATOM 1181 O O . ASN A 1 168 ? 31.218 13.144 68.731 1.00 48.50 184 ASN A O 1
ATOM 1186 N N . GLY A 1 169 ? 29.911 11.325 68.956 1.00 44.05 185 GLY A N 1
ATOM 1187 C CA . GLY A 1 169 ? 29.458 11.648 70.306 1.00 44.35 185 GLY A CA 1
ATOM 1188 C C . GLY A 1 169 ? 28.423 12.750 70.440 1.00 50.08 185 GLY A C 1
ATOM 1189 O O . GLY A 1 169 ? 28.220 13.238 71.546 1.00 50.52 185 GLY A O 1
ATOM 1190 N N . ILE A 1 170 ? 27.731 13.144 69.341 1.00 46.35 186 ILE A N 1
ATOM 1191 C CA . ILE A 1 170 ? 26.677 14.173 69.381 1.00 45.65 186 ILE A CA 1
ATOM 1192 C C . ILE A 1 170 ? 25.383 13.510 69.820 1.00 49.22 186 ILE A C 1
ATOM 1193 O O . ILE A 1 170 ? 24.477 14.169 70.329 1.00 49.07 186 ILE A O 1
ATOM 1198 N N . SER A 1 171 ? 25.306 12.190 6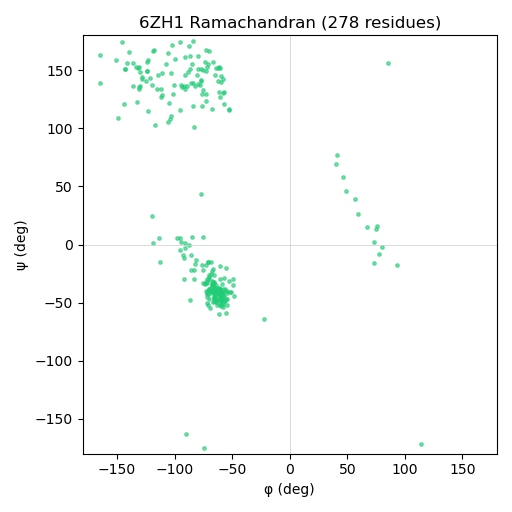9.636 1.00 45.46 187 SER A N 1
ATOM 1199 C CA . SER A 1 171 ? 24.170 11.403 70.076 1.00 44.57 187 SER A CA 1
ATOM 1200 C C . SER A 1 171 ? 24.633 10.026 70.583 1.00 47.07 187 SER A C 1
ATOM 1201 O O . SER A 1 171 ? 25.693 9.538 70.172 1.00 45.77 187 SER A O 1
ATOM 1204 N N . ASN A 1 172 ? 23.871 9.440 71.526 1.00 43.12 188 ASN A N 1
ATOM 1205 C CA . ASN A 1 172 ? 24.164 8.115 72.082 1.00 43.45 188 ASN A CA 1
ATOM 1206 C C . ASN A 1 172 ? 23.351 7.045 71.321 1.00 46.06 188 ASN A C 1
ATOM 1207 O O . ASN A 1 172 ? 22.557 7.393 70.444 1.00 43.57 188 ASN A O 1
ATOM 1212 N N . ALA A 1 173 ? 23.576 5.760 71.618 1.00 45.24 189 ALA A N 1
ATOM 1213 C CA . ALA A 1 173 ? 22.915 4.644 70.929 1.00 45.61 189 ALA A CA 1
ATOM 1214 C C . ALA A 1 173 ? 21.376 4.704 70.971 1.00 49.87 189 ALA A C 1
ATOM 1215 O O . ALA A 1 173 ? 20.730 4.417 69.968 1.00 48.98 189 ALA A O 1
ATOM 1217 N N . ASP A 1 174 ? 20.801 5.099 72.119 1.00 47.28 190 ASP A N 1
ATOM 1218 C CA . ASP A 1 174 ? 19.357 5.245 72.318 1.00 46.58 190 ASP A CA 1
ATOM 1219 C C . ASP A 1 174 ? 18.791 6.376 71.417 1.00 48.83 190 ASP A C 1
ATOM 1220 O O . ASP A 1 174 ? 17.689 6.229 70.854 1.00 48.22 190 ASP A O 1
ATOM 1225 N N . ASN A 1 175 ? 19.570 7.473 71.249 1.00 43.28 191 ASN A N 1
ATOM 1226 C CA . ASN A 1 175 ? 19.178 8.592 70.395 1.00 41.85 191 ASN A CA 1
ATOM 1227 C C . ASN A 1 175 ? 19.234 8.160 68.927 1.00 44.60 191 ASN A C 1
ATOM 1228 O O . ASN A 1 175 ? 18.325 8.456 68.157 1.00 44.21 191 ASN A O 1
ATOM 1233 N N . PHE A 1 176 ? 20.282 7.423 68.549 1.00 40.90 192 PHE A N 1
ATOM 1234 C CA . PHE A 1 176 ? 20.412 6.886 67.196 1.00 39.08 192 PHE A CA 1
ATOM 1235 C C . PHE A 1 176 ? 19.138 6.085 66.888 1.00 41.77 192 PHE A C 1
ATOM 1236 O O . PHE A 1 176 ? 18.481 6.367 65.885 1.00 40.20 192 PHE A O 1
ATOM 1244 N N . PHE A 1 177 ? 18.768 5.135 67.799 1.00 40.05 193 PHE A N 1
ATOM 1245 C CA . PHE A 1 177 ? 17.604 4.250 67.667 1.00 40.06 193 PHE A CA 1
ATOM 1246 C C . PHE A 1 177 ? 16.298 5.006 67.456 1.00 45.89 193 PHE A C 1
ATOM 1247 O O . PHE A 1 177 ? 15.676 4.817 66.424 1.00 46.45 193 PHE A O 1
ATOM 1255 N N . GLU A 1 178 ? 15.911 5.878 68.394 1.00 44.37 194 GLU A N 1
ATOM 1256 C CA . GLU A 1 178 ? 14.673 6.657 68.308 1.00 44.84 194 GLU A CA 1
ATOM 1257 C C . GLU A 1 178 ? 14.624 7.578 67.098 1.00 48.65 194 GLU A C 1
ATOM 1258 O O . GLU A 1 178 ? 13.572 7.683 66.475 1.00 49.46 194 GLU A O 1
ATOM 1264 N N . THR A 1 179 ? 15.757 8.210 66.742 1.00 43.10 195 THR A N 1
ATOM 1265 C CA . THR A 1 179 ? 15.817 9.102 65.579 1.00 41.30 195 THR A CA 1
ATOM 1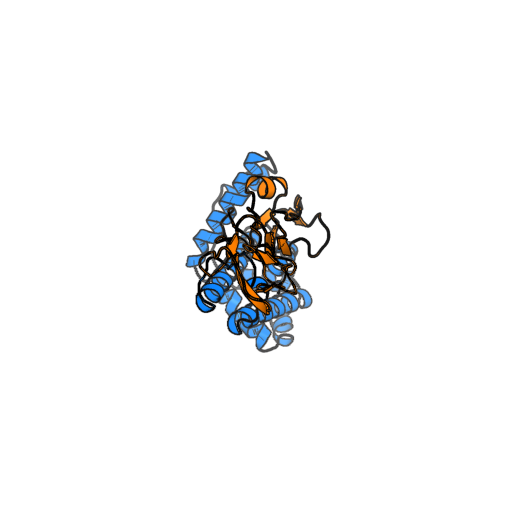266 C C . THR A 1 179 ? 15.711 8.329 64.233 1.00 45.05 195 THR A C 1
ATOM 1267 O O . THR A 1 179 ? 14.939 8.741 63.353 1.00 43.84 195 THR A O 1
ATOM 1271 N N . ILE A 1 180 ? 16.465 7.222 64.070 1.00 40.79 196 ILE A N 1
ATOM 1272 C CA . ILE A 1 180 ? 16.405 6.486 62.800 1.00 39.81 196 ILE A CA 1
ATOM 1273 C C . ILE A 1 180 ? 15.040 5.764 62.629 1.00 44.45 196 ILE A C 1
ATOM 1274 O O . ILE A 1 180 ? 14.584 5.619 61.501 1.00 44.54 196 ILE A O 1
ATOM 1279 N N . MET A 1 181 ? 14.388 5.356 63.732 1.00 41.80 197 MET A N 1
ATOM 1280 C CA . MET A 1 181 ? 13.082 4.684 63.677 1.00 41.77 197 MET A CA 1
ATOM 1281 C C . MET A 1 181 ? 11.964 5.652 63.241 1.00 47.88 197 MET A C 1
ATOM 1282 O O . MET A 1 181 ? 11.003 5.205 62.642 1.00 47.43 197 MET A O 1
ATOM 1287 N N . GLU A 1 182 ? 12.114 6.966 63.513 1.00 46.47 198 GLU A N 1
ATOM 1288 C CA . GLU A 1 182 ? 11.196 8.015 63.068 1.00 46.79 198 GLU A CA 1
ATOM 1289 C C . GLU A 1 182 ? 11.251 8.033 61.527 1.00 50.93 198 GLU A C 1
ATOM 1290 O O . GLU A 1 182 ? 10.210 7.882 60.869 1.00 53.41 198 GLU A O 1
ATOM 1296 N N . TYR A 1 183 ? 12.476 8.124 60.960 1.00 44.37 199 TYR A N 1
ATOM 1297 C CA . TYR A 1 183 ? 12.710 8.144 59.513 1.00 42.63 199 TYR A CA 1
ATOM 1298 C C . TYR A 1 183 ? 12.337 6.840 58.790 1.00 44.00 199 TYR A C 1
ATOM 1299 O O . TYR A 1 183 ? 12.049 6.874 57.596 1.00 41.86 199 TYR A O 1
ATOM 1308 N N . LEU A 1 184 ? 12.375 5.696 59.499 1.00 40.15 200 LEU A N 1
ATOM 1309 C CA . LEU A 1 184 ? 12.074 4.382 58.918 1.00 38.88 200 LEU A CA 1
ATOM 1310 C C . LEU A 1 184 ? 10.609 3.996 59.042 1.00 41.95 200 LEU A C 1
ATOM 1311 O O . LEU A 1 184 ? 10.225 2.942 58.519 1.00 42.28 200 LEU A O 1
ATOM 1316 N N . LYS A 1 185 ? 9.789 4.836 59.700 1.00 38.94 201 LYS A N 1
ATOM 1317 C CA . LYS A 1 185 ? 8.347 4.573 59.871 1.00 40.99 201 LYS A CA 1
ATOM 1318 C C . LYS A 1 185 ? 7.579 4.477 58.511 1.00 47.22 201 LYS A C 1
ATOM 1319 O O . LYS A 1 185 ? 7.773 5.315 57.611 1.00 45.99 201 LYS A O 1
ATOM 1325 N N . THR A 1 186 ? 6.762 3.409 58.354 1.00 44.84 202 THR A N 1
ATOM 1326 C CA . THR A 1 186 ? 6.016 3.111 57.126 1.00 50.20 202 THR A CA 1
ATOM 1327 C C . THR A 1 186 ? 4.499 3.185 57.349 1.00 85.49 202 THR A C 1
ATOM 1328 O O . THR A 1 186 ? 4.052 3.260 58.493 1.00 53.03 202 THR A O 1
ATOM 1332 N N . THR B 2 8 ? -41.563 24.951 29.707 1.00 117.57 1106 THR B N 1
ATOM 1333 C CA . THR B 2 8 ? -40.622 23.898 29.318 1.00 114.73 1106 THR B CA 1
ATOM 1334 C C . THR B 2 8 ? -39.483 23.730 30.342 1.00 115.32 1106 THR B C 1
ATOM 1335 O O . THR B 2 8 ? -39.040 24.708 30.957 1.00 115.22 1106 THR B O 1
ATOM 1339 N N . GLY B 2 9 ? -39.013 22.491 30.491 1.00 108.38 1107 GLY B N 1
ATOM 1340 C CA . GLY B 2 9 ? -37.941 22.139 31.417 1.00 104.86 1107 GLY B CA 1
ATOM 1341 C C . GLY B 2 9 ? -36.559 22.511 30.918 1.00 103.73 1107 GLY B C 1
ATOM 1342 O O . GLY B 2 9 ? -35.619 21.719 31.047 1.00 101.92 1107 GLY B O 1
ATOM 1343 N N . LYS B 2 10 ? -36.427 23.726 30.347 1.00 97.21 1108 LYS B N 1
ATOM 1344 C CA . LYS B 2 10 ? -35.167 24.241 29.823 1.00 93.11 1108 LYS B CA 1
ATOM 1345 C C . LYS B 2 10 ? -34.423 25.089 30.851 1.00 91.26 1108 LYS B C 1
ATOM 1346 O O . LYS B 2 10 ? -35.030 25.909 31.546 1.00 91.80 1108 LYS B O 1
ATOM 1352 N N . CYS B 2 11 ? -33.098 24.894 30.936 1.00 82.52 1109 CYS B N 1
ATOM 1353 C CA . CYS B 2 11 ? -32.246 25.661 31.837 1.00 79.94 1109 CYS B CA 1
ATOM 1354 C C . CYS B 2 11 ? -31.540 26.763 31.090 1.00 80.49 1109 CYS B C 1
ATOM 1355 O O . CYS B 2 11 ? -31.354 26.684 29.871 1.00 78.61 1109 CYS B O 1
ATOM 1358 N N . GLY B 2 12 ? -31.093 27.751 31.853 1.00 75.97 1110 GLY B N 1
ATOM 1359 C CA . GLY B 2 12 ? -30.263 28.835 31.360 1.00 74.80 1110 GLY B CA 1
ATOM 1360 C C . GLY B 2 12 ? -28.809 28.423 31.512 1.00 74.73 1110 GLY B C 1
ATOM 1361 O O . GLY B 2 12 ? -28.534 27.234 31.728 1.00 72.49 1110 GLY B O 1
ATOM 1362 N N . PRO B 2 13 ? -27.846 29.377 31.454 1.00 69.77 1111 PRO B N 1
ATOM 1363 C CA . PRO B 2 13 ? -26.420 28.999 31.587 1.00 66.46 1111 PRO B CA 1
ATOM 1364 C C . PRO B 2 13 ? -26.081 28.303 32.905 1.00 69.48 1111 PRO B C 1
ATOM 1365 O O . PRO B 2 13 ? -26.615 28.702 33.939 1.00 71.01 1111 PRO B O 1
ATOM 1369 N N . PRO B 2 14 ? -25.226 27.250 32.908 1.00 63.23 1112 PRO B N 1
ATOM 1370 C CA . PRO B 2 14 ? -24.882 26.590 34.179 1.00 61.81 1112 PRO B CA 1
ATOM 1371 C C . PRO B 2 14 ? -24.160 27.539 35.154 1.00 64.96 1112 PRO B C 1
ATOM 1372 O O . PRO B 2 14 ? -23.497 28.488 34.705 1.00 63.41 1112 PRO B O 1
ATOM 1376 N N . PRO B 2 15 ? -24.289 27.319 36.484 1.00 61.45 1113 PRO B N 1
ATOM 1377 C CA . PRO B 2 15 ? -23.706 28.273 37.439 1.00 61.59 1113 PRO B CA 1
ATOM 1378 C C . PRO B 2 15 ? -22.181 28.413 37.456 1.00 67.28 1113 PRO B C 1
ATOM 1379 O O . PRO B 2 15 ? -21.456 27.439 37.266 1.00 65.88 1113 PRO B O 1
ATOM 1383 N N . PRO B 2 16 ? -21.656 29.628 37.716 1.00 66.15 1114 PRO B N 1
ATOM 1384 C CA . PRO B 2 16 ? -20.202 29.759 37.853 1.00 64.38 1114 PRO B CA 1
ATOM 1385 C C . PRO B 2 16 ? -19.735 29.194 39.206 1.00 68.99 1114 PRO B C 1
ATOM 1386 O O . PRO B 2 16 ? -20.488 29.192 40.191 1.00 70.44 1114 PRO B O 1
ATOM 1390 N N . ILE B 2 17 ? -18.501 28.676 39.240 1.00 62.67 1115 ILE B N 1
ATOM 1391 C CA . ILE B 2 17 ? -17.880 28.160 40.451 1.00 59.89 1115 ILE B CA 1
ATOM 1392 C C . ILE B 2 17 ? -16.501 28.798 40.557 1.00 64.59 1115 ILE B C 1
ATOM 1393 O O . ILE B 2 17 ? -15.799 28.934 39.549 1.00 63.06 1115 ILE B O 1
ATOM 1398 N N . ASP B 2 18 ? -16.138 29.244 41.765 1.00 63.53 1116 ASP B N 1
ATOM 1399 C CA . ASP B 2 18 ? -14.845 29.869 42.043 1.00 63.27 1116 ASP B CA 1
ATOM 1400 C C . ASP B 2 18 ? -13.711 28.914 41.663 1.00 64.91 1116 ASP B C 1
ATOM 1401 O O . ASP B 2 18 ? -13.781 27.723 41.982 1.00 63.76 1116 ASP B O 1
ATOM 1406 N N . ASN B 2 19 ? -12.720 29.431 40.906 1.00 59.69 1117 ASN B N 1
ATOM 1407 C CA . ASN B 2 19 ? -11.486 28.751 40.480 1.00 57.61 1117 ASN B CA 1
ATOM 1408 C C . ASN B 2 19 ? -11.714 27.478 39.645 1.00 59.92 1117 ASN B C 1
ATOM 1409 O O . ASN B 2 19 ? -10.861 26.584 39.587 1.00 59.77 1117 ASN B O 1
ATOM 1414 N N . GLY B 2 20 ? -12.852 27.444 38.981 1.00 54.73 1118 GLY B N 1
ATOM 1415 C CA . GLY B 2 20 ? -13.256 26.357 38.115 1.00 53.77 1118 GLY B CA 1
ATOM 1416 C C . GLY B 2 20 ? -14.048 26.883 36.941 1.00 58.75 1118 GLY B C 1
ATOM 1417 O O . GLY B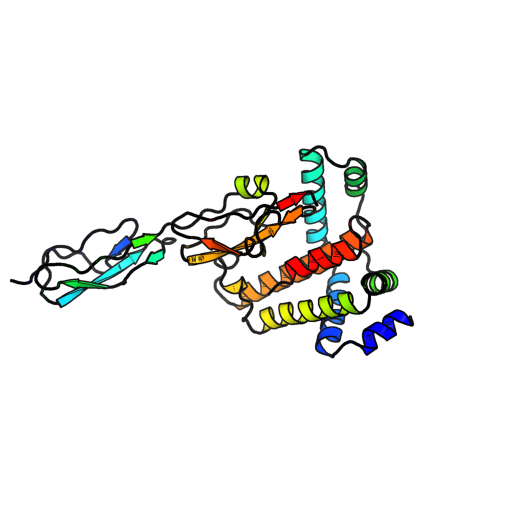 2 20 ? -14.329 28.084 36.871 1.00 60.45 1118 GLY B O 1
ATOM 1418 N N . ASP B 2 21 ? -14.387 25.989 36.002 1.00 52.94 1119 ASP B N 1
ATOM 1419 C CA . ASP B 2 21 ? -15.150 26.306 34.794 1.00 53.13 1119 ASP B CA 1
ATOM 1420 C C . ASP B 2 21 ? -15.657 25.016 34.188 1.00 54.53 1119 ASP B C 1
ATOM 1421 O O . ASP B 2 21 ? -15.175 23.937 34.535 1.00 54.44 1119 ASP B O 1
ATOM 1426 N N . ILE B 2 22 ? -16.640 25.126 33.303 1.00 50.30 1120 ILE B N 1
ATOM 1427 C CA . ILE B 2 22 ? -17.234 24.004 32.584 1.00 49.29 1120 ILE B CA 1
ATOM 1428 C C . ILE B 2 22 ? -16.296 23.563 31.432 1.00 54.54 1120 ILE B C 1
ATOM 1429 O O . ILE B 2 22 ? -15.531 24.381 30.930 1.00 51.82 1120 ILE B O 1
ATOM 1434 N N . THR B 2 23 ? -16.327 22.269 31.055 1.00 54.23 1121 THR B N 1
ATOM 1435 C CA . THR B 2 23 ? -15.457 21.699 30.015 1.00 54.39 1121 THR B CA 1
ATOM 1436 C C . THR B 2 23 ? -15.864 22.077 28.595 1.00 60.18 1121 THR B C 1
ATOM 1437 O O . THR B 2 23 ? -15.018 22.076 27.698 1.00 60.54 1121 THR B O 1
ATOM 1441 N N . SER B 2 24 ? -17.130 22.454 28.405 1.00 57.11 1122 SER B N 1
ATOM 1442 C CA . SER B 2 24 ? -17.709 22.839 27.117 1.00 57.50 1122 SER B CA 1
ATOM 1443 C C . SER B 2 24 ? -17.839 24.351 26.986 1.00 63.71 1122 SER B C 1
ATOM 1444 O O . SER B 2 24 ? -17.645 25.072 27.962 1.00 63.94 1122 SER B O 1
ATOM 1447 N N . PHE B 2 25 ? -18.200 24.826 25.784 1.00 62.43 1123 PHE B N 1
ATOM 1448 C CA . PHE B 2 25 ? -18.409 26.248 25.513 1.00 63.35 1123 PHE B CA 1
ATOM 1449 C C . PHE B 2 25 ? -19.771 26.656 26.084 1.00 67.62 1123 PHE B C 1
ATOM 1450 O O . PHE B 2 25 ? -20.705 25.851 26.040 1.00 67.02 1123 PHE B O 1
ATOM 1458 N N . PRO B 2 26 ? -19.904 27.855 26.693 1.00 64.35 1124 PRO B N 1
ATOM 1459 C CA . PRO B 2 26 ? -21.174 28.177 27.368 1.00 64.13 1124 PRO B CA 1
ATOM 1460 C C . PRO B 2 26 ? -22.332 28.563 26.452 1.00 67.23 1124 PRO B C 1
ATOM 1461 O O . PRO B 2 26 ? -22.268 29.560 25.735 1.00 67.80 1124 PRO B O 1
ATOM 1465 N N . LEU B 2 27 ? -23.413 27.763 26.518 1.00 62.78 1125 LEU B N 1
ATOM 1466 C CA . LEU B 2 27 ? -24.643 27.988 25.767 1.00 63.94 1125 LEU B CA 1
ATOM 1467 C C . LEU B 2 27 ? -25.584 28.840 26.605 1.00 69.68 1125 LEU B C 1
ATOM 1468 O O . LEU B 2 27 ? -25.402 28.941 27.813 1.00 69.56 1125 LEU B O 1
ATOM 1473 N N . SER B 2 28 ? -26.575 29.472 25.975 1.00 68.81 1126 SER B N 1
ATOM 1474 C CA . SER B 2 28 ? -27.517 30.314 26.712 1.00 70.24 1126 SER B CA 1
ATOM 1475 C C . SER B 2 28 ? -28.758 29.551 27.183 1.00 73.00 1126 SER B C 1
ATOM 1476 O O . SER B 2 28 ? -29.364 29.925 28.192 1.00 73.18 1126 SER B O 1
ATOM 1479 N N . VAL B 2 29 ? -29.154 28.514 26.426 1.00 68.08 1127 VAL B N 1
ATOM 1480 C CA . VAL B 2 29 ? -30.313 27.669 26.728 1.00 68.59 1127 VAL B CA 1
ATOM 1481 C C . VAL B 2 29 ? -29.854 26.210 26.687 1.00 72.30 1127 VAL B C 1
ATOM 1482 O O . VAL B 2 29 ? -28.991 25.851 25.881 1.00 70.81 1127 VAL B O 1
ATOM 1486 N N . TYR B 2 30 ? -30.388 25.382 27.596 1.00 69.91 1128 TYR B N 1
ATOM 1487 C CA . TYR B 2 30 ? -30.031 23.974 27.681 1.00 68.19 1128 TYR B CA 1
ATOM 1488 C C . TYR B 2 30 ? -31.285 23.145 27.746 1.00 78.19 1128 TYR B C 1
ATOM 1489 O O . TYR B 2 30 ? -32.193 23.470 28.507 1.00 79.62 1128 TYR B O 1
ATOM 1498 N N . ALA B 2 31 ? -31.330 22.072 26.938 1.00 78.09 1129 ALA B N 1
ATOM 1499 C CA . ALA B 2 31 ? -32.451 21.127 26.809 1.00 80.34 1129 ALA B CA 1
ATOM 1500 C C . ALA B 2 31 ? -32.667 20.328 28.089 1.00 86.92 1129 ALA B C 1
ATOM 1501 O O . ALA B 2 31 ? -31.706 20.170 28.843 1.00 85.64 1129 ALA B O 1
ATOM 1503 N N . PRO B 2 32 ? -33.879 19.762 28.350 1.00 86.98 1130 PRO B N 1
ATOM 1504 C CA . PRO B 2 32 ? -34.050 18.928 29.560 1.00 86.68 1130 PRO B CA 1
ATOM 1505 C C . PRO B 2 32 ? -33.143 17.695 29.506 1.00 90.04 1130 PRO B C 1
ATOM 1506 O O . PRO B 2 32 ? -32.948 17.120 28.422 1.00 89.40 1130 PRO B O 1
ATOM 1510 N N . ALA B 2 33 ? -32.555 17.324 30.674 1.00 86.27 1131 ALA B N 1
ATOM 1511 C CA . ALA B 2 33 ? -31.612 16.207 30.886 1.00 84.49 1131 ALA B CA 1
ATOM 1512 C C . ALA B 2 33 ? -30.244 16.407 30.197 1.00 86.09 1131 ALA B C 1
ATOM 1513 O O . ALA B 2 33 ? -29.457 15.459 30.085 1.00 85.41 1131 ALA B O 1
ATOM 1515 N N . SER B 2 34 ? -29.942 17.646 29.770 1.00 80.57 1132 SER B N 1
ATOM 1516 C CA . SER B 2 34 ? -28.629 17.939 29.215 1.00 78.23 1132 SER B CA 1
ATOM 1517 C C . SER B 2 34 ? -27.682 18.115 30.407 1.00 78.67 1132 SER B C 1
ATOM 1518 O O . SER B 2 34 ? -28.115 18.488 31.509 1.00 77.78 1132 SER B O 1
ATOM 1521 N N . SER B 2 35 ? -26.408 17.801 30.200 1.00 72.05 1133 SER B N 1
ATOM 1522 C CA . SER B 2 35 ? -25.436 17.881 31.268 1.00 69.54 1133 SER B CA 1
ATOM 1523 C C . SER B 2 35 ? -24.177 18.628 30.881 1.00 68.55 1133 SER B C 1
ATOM 1524 O O . SER B 2 35 ? -23.812 18.691 29.706 1.00 68.63 1133 SER B O 1
ATOM 1527 N N . VAL B 2 36 ? -23.525 19.213 31.892 1.00 62.23 1134 VAL B N 1
ATOM 1528 C CA . VAL B 2 36 ? -22.219 19.875 31.780 1.00 59.64 1134 VAL B CA 1
ATOM 1529 C C . VAL B 2 36 ? -21.299 19.342 32.876 1.00 61.48 1134 VAL B C 1
ATOM 1530 O O . VAL B 2 36 ? -21.765 18.969 33.951 1.00 60.52 1134 VAL B O 1
ATOM 1534 N N . GLU B 2 37 ? -20.000 19.294 32.577 1.00 58.48 1135 GLU B N 1
ATOM 1535 C CA . GLU B 2 37 ? -18.949 18.835 33.475 1.00 57.11 1135 GLU B CA 1
ATOM 1536 C C . GLU B 2 37 ? -18.042 20.010 33.814 1.00 57.92 1135 GLU B C 1
ATOM 1537 O O . GLU B 2 37 ? -17.831 20.882 32.970 1.00 58.04 1135 GLU B O 1
ATOM 1543 N N . TYR B 2 38 ? -17.512 20.033 35.042 1.00 52.97 1136 TYR B N 1
ATOM 1544 C CA . TYR B 2 38 ? -16.586 21.064 35.530 1.00 51.75 1136 TYR B CA 1
ATOM 1545 C C . TYR B 2 38 ? -15.144 20.567 35.667 1.00 56.14 1136 TYR B C 1
ATOM 1546 O O . TYR B 2 38 ? -14.906 19.375 35.914 1.00 55.98 1136 TYR B O 1
ATOM 1555 N N . GLN B 2 39 ? -14.194 21.523 35.591 1.00 51.70 1137 GLN B N 1
ATOM 1556 C CA . GLN B 2 39 ? -12.761 21.363 35.806 1.00 49.93 1137 GLN B CA 1
ATOM 1557 C C . GLN B 2 39 ? -12.281 22.492 36.719 1.00 53.73 1137 GLN B C 1
ATOM 1558 O O . GLN B 2 39 ? -12.858 23.577 36.702 1.00 54.10 1137 GLN B O 1
ATOM 1564 N N . CYS B 2 40 ? -11.201 22.255 37.473 1.00 49.48 1138 CYS B N 1
ATOM 1565 C CA . CYS B 2 40 ? -10.635 23.257 38.368 1.00 49.75 1138 CYS B CA 1
ATOM 1566 C C . CYS B 2 40 ? -9.362 23.823 37.814 1.00 54.52 1138 CYS B C 1
ATOM 1567 O O . CYS B 2 40 ? -8.765 23.240 36.912 1.00 51.62 1138 CYS B O 1
ATOM 1570 N N . GLN B 2 41 ? -8.927 24.958 38.393 1.00 56.18 1139 GLN B N 1
ATOM 1571 C CA . GLN B 2 41 ? -7.658 25.618 38.104 1.00 57.26 1139 GLN B CA 1
ATOM 1572 C C . GLN B 2 41 ? -6.574 24.639 38.547 1.00 63.81 1139 GLN B C 1
ATOM 1573 O O . GLN B 2 41 ? -6.806 23.840 39.460 1.00 62.64 1139 GLN B O 1
ATOM 1579 N N . ASN B 2 42 ? -5.406 24.708 37.895 1.00 63.22 1140 ASN B N 1
ATOM 1580 C CA . ASN B 2 42 ? -4.213 23.881 38.079 1.00 62.34 1140 ASN B CA 1
ATOM 1581 C C . ASN B 2 42 ? -4.069 23.181 39.465 1.00 63.72 1140 ASN B C 1
ATOM 1582 O O . ASN B 2 42 ? -4.081 21.941 39.532 1.00 65.60 1140 ASN B O 1
ATOM 1587 N N . LEU B 2 43 ? -3.925 23.937 40.544 1.00 54.60 1141 LEU B N 1
ATOM 1588 C CA . LEU B 2 43 ? -3.691 23.295 41.841 1.00 52.19 1141 LEU B CA 1
ATOM 1589 C C . LEU B 2 43 ? -4.942 23.135 42.727 1.00 54.81 1141 LEU B C 1
ATOM 1590 O O . LEU B 2 43 ? -4.829 22.617 43.845 1.00 54.39 1141 LEU B O 1
ATOM 1595 N N . TYR B 2 44 ? -6.141 23.478 42.194 1.00 49.11 1142 TYR B N 1
ATOM 1596 C CA . TYR B 2 44 ? -7.387 23.350 42.936 1.00 48.87 1142 TYR B CA 1
ATOM 1597 C C . TYR B 2 44 ? -8.010 21.958 42.757 1.00 53.06 1142 TYR B C 1
ATOM 1598 O O . TYR B 2 44 ? -7.827 21.327 41.713 1.00 53.30 1142 TYR B O 1
ATOM 1607 N N . GLN B 2 45 ? -8.710 21.475 43.803 1.00 47.77 1143 GLN B N 1
ATOM 1608 C CA . GLN B 2 45 ? -9.286 20.148 43.832 1.00 46.32 1143 GLN B CA 1
ATOM 1609 C C . GLN B 2 45 ? -10.795 20.181 43.801 1.00 50.80 1143 GLN B C 1
ATOM 1610 O O . GLN B 2 45 ? -11.418 20.835 44.642 1.00 50.58 1143 GLN B O 1
ATOM 1616 N N . LEU B 2 46 ? -11.381 19.431 42.844 1.00 46.69 1144 LEU B N 1
ATOM 1617 C CA . LEU B 2 46 ? -12.815 19.320 42.679 1.00 47.07 1144 LEU B CA 1
ATOM 1618 C C . LEU B 2 46 ? -13.389 18.467 43.794 1.00 52.18 1144 LEU B C 1
ATOM 1619 O O . LEU B 2 46 ? -12.905 17.368 44.051 1.00 51.34 1144 LEU B O 1
ATOM 1624 N N . GLU B 2 47 ? -14.424 18.990 44.444 1.00 50.41 1145 GLU B N 1
ATOM 1625 C CA . GLU B 2 47 ? -15.158 18.344 45.531 1.00 50.83 1145 GLU B CA 1
ATOM 1626 C C . GLU B 2 47 ? -16.648 18.488 45.236 1.00 58.68 1145 GLU B C 1
ATOM 1627 O O . GLU B 2 47 ? -17.131 19.608 45.051 1.00 60.37 1145 GLU B O 1
ATOM 1633 N N . GLY B 2 48 ? -17.332 17.347 45.156 1.00 55.16 1146 GLY B N 1
ATOM 1634 C CA . GLY B 2 48 ? -18.737 17.211 44.783 1.00 55.80 1146 GLY B CA 1
ATOM 1635 C C . GLY B 2 48 ? -18.811 16.457 43.467 1.00 62.06 1146 GLY B C 1
ATOM 1636 O O . GLY B 2 48 ? -17.782 15.977 42.981 1.00 61.84 1146 GLY B O 1
ATOM 1637 N N . ASN B 2 49 ? -19.997 16.356 42.845 1.00 60.70 1147 ASN B N 1
ATOM 1638 C CA . ASN B 2 49 ? -20.062 15.661 41.555 1.00 60.53 1147 ASN B CA 1
ATOM 1639 C C . ASN B 2 49 ? -19.547 16.566 40.446 1.00 63.80 1147 ASN B C 1
ATOM 1640 O O . ASN B 2 49 ? -19.846 17.757 40.424 1.00 63.30 1147 ASN B O 1
ATOM 1645 N N . LYS B 2 50 ? -18.732 15.969 39.550 1.00 59.80 1148 LYS B N 1
ATOM 1646 C CA . LYS B 2 50 ? -18.076 16.514 38.360 1.00 58.13 1148 LYS B CA 1
ATOM 1647 C C . LYS B 2 50 ? -19.120 17.030 37.340 1.00 59.69 1148 LYS B C 1
ATOM 1648 O O . LYS B 2 50 ? -18.902 18.058 36.687 1.00 57.26 1148 LYS B O 1
ATOM 1654 N N . ARG B 2 51 ? -20.243 16.292 37.215 1.00 56.35 1149 ARG B N 1
ATOM 1655 C CA . ARG B 2 51 ? -21.337 16.569 36.300 1.00 57.93 1149 ARG B CA 1
ATOM 1656 C C . ARG B 2 51 ? -22.545 17.179 36.980 1.00 62.65 1149 ARG B C 1
ATOM 1657 O O . ARG B 2 51 ? -22.845 16.851 38.127 1.00 62.72 1149 ARG B O 1
ATOM 1665 N N . ILE B 2 52 ? -23.264 18.051 36.249 1.00 59.88 1150 ILE B N 1
ATOM 1666 C CA . ILE B 2 52 ? -24.537 18.638 36.692 1.00 60.29 1150 ILE B CA 1
ATOM 1667 C C . ILE B 2 52 ? -25.556 18.423 35.579 1.00 67.90 1150 ILE B C 1
ATOM 1668 O O . ILE B 2 52 ? -25.185 18.385 34.414 1.00 67.12 1150 ILE B O 1
ATOM 1673 N N . THR B 2 53 ? -26.808 18.170 35.935 1.00 69.92 1151 THR B N 1
ATOM 1674 C CA . THR B 2 53 ? -27.845 17.895 34.939 1.00 72.08 1151 THR B CA 1
ATOM 1675 C C . THR B 2 53 ? -28.984 18.905 35.066 1.00 76.65 1151 THR B C 1
ATOM 1676 O O . THR B 2 53 ? -29.309 19.330 36.179 1.00 76.48 1151 THR B O 1
ATOM 1680 N N . CYS B 2 54 ? -29.559 19.311 33.918 1.00 73.78 1152 CYS B N 1
ATOM 1681 C CA . CYS B 2 54 ? -30.703 20.216 33.887 1.00 75.27 1152 CYS B CA 1
ATOM 1682 C C . CYS B 2 54 ? -31.963 19.392 34.098 1.00 80.53 1152 CYS B C 1
ATOM 1683 O O . CYS B 2 54 ? -32.431 18.717 33.174 1.00 80.02 1152 CYS B O 1
ATOM 1686 N N . ARG B 2 55 ? -32.487 19.430 35.333 1.00 78.82 1153 ARG B N 1
ATOM 1687 C CA . ARG B 2 55 ? -33.681 18.698 35.754 1.00 79.98 1153 ARG B CA 1
ATOM 1688 C C . ARG B 2 55 ? -34.841 19.674 35.896 1.00 86.23 1153 ARG B C 1
ATOM 1689 O O . ARG B 2 55 ? -34.868 20.473 36.839 1.00 84.72 1153 ARG B O 1
ATOM 1697 N N . ASN B 2 56 ? -35.771 19.629 34.914 1.00 86.61 1154 ASN B N 1
ATOM 1698 C CA . ASN B 2 56 ? -36.970 20.469 34.790 1.00 89.37 1154 ASN B CA 1
ATOM 1699 C C . ASN B 2 56 ? -36.722 21.951 35.178 1.00 93.61 1154 ASN B C 1
ATOM 1700 O O . ASN B 2 56 ? -37.165 22.425 36.238 1.00 93.93 1154 ASN B O 1
ATOM 1705 N N . GLY B 2 57 ? -35.944 22.626 34.331 1.00 89.17 1155 GLY B N 1
ATOM 1706 C CA . GLY B 2 57 ? -35.606 24.042 34.455 1.00 88.85 1155 GLY B CA 1
ATOM 1707 C C . GLY B 2 57 ? -34.629 24.436 35.544 1.00 88.38 1155 GLY B C 1
ATOM 1708 O O . GLY B 2 57 ? -34.331 25.624 35.707 1.00 87.34 1155 GLY B O 1
ATOM 1709 N N . GLN B 2 58 ? -34.105 23.454 36.284 1.00 83.38 1156 GLN B N 1
ATOM 1710 C CA . GLN B 2 58 ? -33.145 23.708 37.362 1.00 81.01 1156 GLN B CA 1
ATOM 1711 C C . GLN B 2 58 ? -31.910 22.817 37.279 1.00 77.78 1156 GLN B C 1
ATOM 1712 O O . GLN B 2 58 ? -32.034 21.618 37.029 1.00 76.02 1156 GLN B O 1
ATOM 1718 N N . TRP B 2 59 ? -30.722 23.400 37.477 1.00 71.63 1157 TRP B N 1
ATOM 1719 C CA . TRP B 2 59 ? -29.465 22.633 37.461 1.00 68.84 1157 TRP B CA 1
ATOM 1720 C C . TRP B 2 59 ? -29.233 21.936 38.796 1.00 73.11 1157 TRP B C 1
ATOM 1721 O O . TRP B 2 59 ? -29.546 22.514 39.848 1.00 74.38 1157 TRP B O 1
ATOM 1732 N N . SER B 2 60 ? -28.626 20.722 38.776 1.00 67.97 1158 SER B N 1
ATOM 1733 C CA . SER B 2 60 ? -28.269 20.040 40.029 1.00 66.14 1158 SER B CA 1
ATOM 1734 C C . SER B 2 60 ? -27.113 20.781 40.706 1.00 72.10 1158 SER B C 1
ATOM 1735 O O . SER B 2 60 ? -26.507 21.660 40.089 1.00 72.94 1158 SER B O 1
ATOM 1738 N N . GLU B 2 61 ? -26.833 20.479 41.979 1.00 69.45 1159 GLU B N 1
ATOM 1739 C CA . GLU B 2 61 ? -25.802 21.187 42.738 1.00 67.94 1159 GLU B CA 1
ATOM 1740 C C . GLU B 2 61 ? -24.393 21.143 42.082 1.00 69.66 1159 GLU B C 1
ATOM 1741 O O . GLU B 2 61 ? -23.845 20.051 41.876 1.00 67.89 1159 GLU B O 1
ATOM 1747 N N . PRO B 2 62 ? -23.804 22.336 41.770 1.00 64.92 1160 PRO B N 1
ATOM 1748 C CA . PRO B 2 62 ? -22.447 22.356 41.203 1.00 62.40 1160 PRO B CA 1
ATOM 1749 C C . PRO B 2 62 ? -21.375 22.000 42.228 1.00 63.16 1160 PRO B C 1
ATOM 1750 O O . PRO B 2 62 ? -21.556 22.276 43.417 1.00 63.48 1160 PRO B O 1
ATOM 1754 N N . PRO B 2 63 ? -20.223 21.443 41.795 1.00 56.52 1161 PRO B N 1
ATOM 1755 C CA . PRO B 2 63 ? -19.142 21.163 42.758 1.00 54.17 1161 PRO B CA 1
ATOM 1756 C C . PRO B 2 63 ? -18.421 22.448 43.193 1.00 55.49 1161 PRO B C 1
ATOM 1757 O O . PRO B 2 63 ? -18.814 23.554 42.819 1.00 55.57 1161 PRO B O 1
ATOM 1761 N N . LYS B 2 64 ? -17.363 22.292 43.978 1.00 51.34 1162 LYS B N 1
ATOM 1762 C CA . LYS B 2 64 ? -16.471 23.371 44.418 1.00 50.32 1162 LYS B CA 1
ATOM 1763 C C . LYS B 2 64 ? -15.057 23.010 44.002 1.00 51.85 1162 LYS B C 1
ATOM 1764 O O . LYS B 2 64 ? -14.744 21.829 43.807 1.00 48.63 1162 LYS B O 1
ATOM 1770 N N . CYS B 2 65 ? -14.198 24.031 43.880 1.00 49.74 1163 CYS B N 1
ATOM 1771 C CA . CYS B 2 65 ? -12.785 23.878 43.570 1.00 48.98 1163 CYS B CA 1
ATOM 1772 C C . CYS B 2 65 ? -12.039 24.423 44.784 1.00 52.80 1163 CYS B C 1
ATOM 1773 O O . CYS B 2 65 ? -11.989 25.634 45.012 1.00 52.71 1163 CYS B O 1
ATOM 1776 N N . LEU B 2 66 ? -11.528 23.509 45.607 1.00 49.73 1164 LEU B N 1
ATOM 1777 C CA . LEU B 2 66 ? -10.902 23.849 46.883 1.00 49.04 1164 LEU B CA 1
ATOM 1778 C C . LEU B 2 66 ? -9.425 24.203 46.758 1.00 54.48 1164 LEU B C 1
ATOM 1779 O O . LEU B 2 66 ? -8.684 23.588 45.982 1.00 53.20 1164 LEU B O 1
ATOM 1784 N N . HIS B 2 67 ? -9.026 25.249 47.502 1.00 52.19 1165 HIS B N 1
ATOM 1785 C CA . HIS B 2 67 ? -7.684 25.828 47.508 1.00 51.32 1165 HIS B CA 1
ATOM 1786 C C . HIS B 2 67 ? -6.580 24.869 47.924 1.00 54.70 1165 HIS B C 1
ATOM 1787 O O . HIS B 2 67 ? -6.789 24.077 48.839 1.00 54.67 1165 HIS B O 1
ATOM 1794 N N . PRO B 2 68 ? -5.374 24.983 47.324 1.00 50.77 1166 PRO B N 1
ATOM 1795 C CA . PRO B 2 68 ? -4.243 24.182 47.825 1.00 49.55 1166 PRO B CA 1
ATOM 1796 C C . PRO B 2 68 ? -3.642 24.828 49.088 1.00 53.33 1166 PRO B C 1
ATOM 1797 O O . PRO B 2 68 ? -3.857 26.022 49.355 1.00 54.46 1166 PRO B O 1
ATOM 1801 N N . CYS B 2 69 ? -2.875 24.054 49.860 1.00 47.49 1167 CYS B N 1
ATOM 1802 C CA . CYS B 2 69 ? -2.190 24.566 51.048 1.00 46.43 1167 CYS B CA 1
ATOM 1803 C C . CYS B 2 69 ? -0.798 24.993 50.663 1.00 50.27 1167 CYS B C 1
ATOM 1804 O O . CYS B 2 69 ? -0.129 24.288 49.901 1.00 49.68 1167 CYS B O 1
ATOM 1807 N N . VAL B 2 70 ? -0.375 26.165 51.142 1.00 48.73 1168 VAL B N 1
ATOM 1808 C CA . VAL B 2 70 ? 0.973 26.679 50.853 1.00 50.12 1168 VAL B CA 1
ATOM 1809 C C . VAL B 2 70 ? 1.810 26.451 52.105 1.00 51.09 1168 VAL B C 1
ATOM 1810 O O . VAL B 2 70 ? 1.534 27.078 53.136 1.00 49.30 1168 VAL B O 1
ATOM 1814 N N . ILE B 2 71 ? 2.782 25.520 52.035 1.00 46.72 1169 ILE B N 1
ATOM 1815 C CA . ILE B 2 71 ? 3.627 25.190 53.198 1.00 47.02 1169 ILE B CA 1
ATOM 1816 C C . ILE B 2 71 ? 4.527 26.393 53.550 1.00 54.43 1169 ILE B C 1
ATOM 1817 O O . ILE B 2 71 ? 5.324 26.840 52.728 1.00 55.03 1169 ILE B O 1
ATOM 1822 N N . SER B 2 72 ? 4.318 26.947 54.760 1.00 53.15 1170 SER B N 1
ATOM 1823 C CA . SER B 2 72 ? 5.024 28.120 55.271 1.00 54.14 1170 SER B CA 1
ATOM 1824 C C . SER B 2 72 ? 6.370 27.767 55.903 1.00 57.70 1170 SER B C 1
ATOM 1825 O O . SER B 2 72 ? 6.407 27.023 56.880 1.00 56.62 1170 SER B O 1
ATOM 1828 N N . ARG B 2 73 ? 7.473 28.314 55.355 1.00 55.72 1171 ARG B N 1
ATOM 1829 C CA . ARG B 2 73 ? 8.836 28.115 55.889 1.00 55.73 1171 ARG B CA 1
ATOM 1830 C C . ARG B 2 73 ? 8.929 28.640 57.329 1.00 57.81 1171 ARG B C 1
ATOM 1831 O O . ARG B 2 73 ? 9.462 27.944 58.181 1.00 56.81 1171 ARG B O 1
ATOM 1839 N N . GLU B 2 74 ? 8.356 29.828 57.595 1.00 55.26 1172 GLU B N 1
ATOM 1840 C CA . GLU B 2 74 ? 8.346 30.497 58.898 1.00 56.03 1172 GLU B CA 1
ATOM 1841 C C . GLU B 2 74 ? 7.572 29.716 59.964 1.00 57.17 1172 GLU B C 1
ATOM 1842 O O . GLU B 2 74 ? 8.043 29.648 61.105 1.00 57.02 1172 GLU B O 1
ATOM 1848 N N . ILE B 2 75 ? 6.381 29.153 59.621 1.00 51.34 1173 ILE B N 1
ATOM 1849 C CA . ILE B 2 75 ? 5.617 28.331 60.578 1.00 49.49 1173 ILE B CA 1
ATOM 1850 C C . ILE B 2 75 ? 6.496 27.1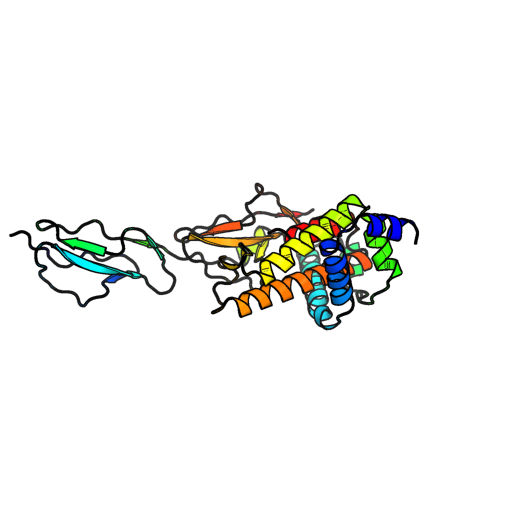29 60.944 1.00 49.67 1173 ILE B C 1
ATOM 1851 O O . ILE B 2 75 ? 6.734 26.886 62.127 1.00 51.82 1173 ILE B O 1
ATOM 1856 N N . MET B 2 76 ? 7.029 26.429 59.935 1.00 42.42 1174 MET B N 1
ATOM 1857 C CA . MET B 2 76 ? 7.909 25.289 60.150 1.00 40.44 1174 MET B CA 1
ATOM 1858 C C . MET B 2 76 ? 9.082 25.590 61.090 1.00 44.65 1174 MET B C 1
ATOM 1859 O O . MET B 2 76 ? 9.398 24.770 61.942 1.00 41.06 1174 MET B O 1
ATOM 1864 N N . GLU B 2 77 ? 9.696 26.778 60.950 1.00 44.87 1175 GLU B N 1
ATOM 1865 C CA . GLU B 2 77 ? 10.805 27.203 61.796 1.00 46.36 1175 GLU B CA 1
ATOM 1866 C C . GLU B 2 77 ? 10.328 27.444 63.212 1.00 48.53 1175 GLU B C 1
ATOM 1867 O O . GLU B 2 77 ? 11.032 27.078 64.144 1.00 48.95 1175 GLU B O 1
ATOM 1873 N N . ASN B 2 78 ? 9.136 28.045 63.380 1.00 44.40 1176 ASN B N 1
ATOM 1874 C CA . ASN B 2 78 ? 8.602 28.351 64.710 1.00 44.91 1176 ASN B CA 1
ATOM 1875 C C . ASN B 2 78 ? 8.159 27.110 65.458 1.00 46.75 1176 ASN B C 1
ATOM 1876 O O . ASN B 2 78 ? 8.294 27.066 66.663 1.00 46.31 1176 ASN B O 1
ATOM 1881 N N . TYR B 2 79 ? 7.721 26.084 64.738 1.00 42.62 1177 TYR B N 1
ATOM 1882 C CA . TYR B 2 79 ? 7.251 24.829 65.307 1.00 41.14 1177 TYR B CA 1
ATOM 1883 C C . TYR B 2 79 ? 8.344 23.757 65.383 1.00 41.09 1177 TYR B C 1
ATOM 1884 O O . TYR B 2 79 ? 8.047 22.641 65.824 1.00 38.67 1177 TYR B O 1
ATOM 1893 N N . ASN B 2 80 ? 9.605 24.098 64.961 1.00 38.85 1178 ASN B N 1
ATOM 1894 C CA . ASN B 2 80 ? 10.824 23.235 64.959 1.00 38.82 1178 ASN B CA 1
ATOM 1895 C C . ASN B 2 80 ? 10.643 21.928 64.157 1.00 42.22 1178 ASN B C 1
ATOM 1896 O O . ASN B 2 80 ? 11.083 20.847 64.564 1.00 41.42 1178 ASN B O 1
ATOM 1901 N N . ILE B 2 81 ? 9.949 22.052 63.029 1.00 39.31 1179 ILE B N 1
ATOM 1902 C CA . ILE B 2 81 ? 9.611 20.985 62.081 1.00 37.05 1179 ILE B CA 1
ATOM 1903 C C . ILE B 2 81 ? 10.257 21.265 60.698 1.00 40.55 1179 ILE B C 1
ATOM 1904 O O . ILE B 2 81 ? 10.770 22.367 60.442 1.00 39.10 1179 ILE B O 1
ATOM 1909 N N . ALA B 2 82 ? 10.247 20.245 59.845 1.00 35.91 1180 ALA B N 1
ATOM 1910 C CA . ALA B 2 82 ? 10.769 20.281 58.483 1.00 37.22 1180 ALA B CA 1
ATOM 1911 C C . ALA B 2 82 ? 9.952 19.277 57.664 1.00 41.02 1180 ALA B C 1
ATOM 1912 O O . ALA B 2 82 ? 9.332 18.387 58.234 1.00 38.36 1180 ALA B O 1
ATOM 1914 N N . LEU B 2 83 ? 9.935 19.432 56.345 1.00 39.57 1181 LEU B N 1
ATOM 1915 C CA . LEU B 2 83 ? 9.263 18.471 55.469 1.00 39.38 1181 LEU B CA 1
ATOM 1916 C C . LEU B 2 83 ? 10.105 17.207 55.356 1.00 42.96 1181 LEU B C 1
ATOM 1917 O O . LEU B 2 83 ? 11.303 17.284 55.142 1.00 45.53 1181 LEU B O 1
ATOM 1922 N N . ARG B 2 84 ? 9.478 16.056 55.507 1.00 39.35 1182 ARG B N 1
ATOM 1923 C CA . ARG B 2 84 ? 10.095 14.738 55.351 1.00 38.45 1182 ARG B CA 1
ATOM 1924 C C . ARG B 2 84 ? 10.359 14.546 53.841 1.00 41.97 1182 ARG B C 1
ATOM 1925 O O . ARG B 2 84 ? 9.686 15.178 53.005 1.00 39.80 1182 ARG B O 1
ATOM 1933 N N . TRP B 2 85 ? 11.344 13.694 53.493 1.00 39.99 1183 TRP B N 1
ATOM 1934 C CA . TRP B 2 85 ? 11.680 13.295 52.110 1.00 39.86 1183 TRP B CA 1
ATOM 1935 C C . TRP B 2 85 ? 12.366 14.346 51.263 1.00 46.67 1183 TRP B C 1
ATOM 1936 O O . TRP B 2 85 ? 12.901 13.999 50.228 1.00 45.57 1183 TRP B O 1
ATOM 1947 N N . THR B 2 86 ? 12.339 15.609 51.665 1.00 46.97 1184 THR B N 1
ATOM 1948 C CA . THR B 2 86 ? 12.916 16.696 50.883 1.00 48.74 1184 THR B CA 1
ATOM 1949 C C . THR B 2 86 ? 13.616 17.761 51.768 1.00 58.70 1184 THR B C 1
ATOM 1950 O O . THR B 2 86 ? 13.282 17.932 52.962 1.00 57.04 1184 THR B O 1
ATOM 1954 N N . ALA B 2 87 ? 14.568 18.494 51.133 1.00 59.83 1185 ALA B N 1
ATOM 1955 C CA . ALA B 2 87 ? 15.347 19.597 51.712 1.00 61.81 1185 ALA B CA 1
ATOM 1956 C C . ALA B 2 87 ? 14.578 20.916 51.587 1.00 67.08 1185 ALA B C 1
ATOM 1957 O O . ALA B 2 87 ? 14.872 21.874 52.310 1.00 67.15 1185 ALA B O 1
ATOM 1959 N N . LYS B 2 88 ? 13.626 20.960 50.628 1.00 64.98 1186 LYS B N 1
ATOM 1960 C CA . LYS B 2 88 ? 12.720 22.072 50.346 1.00 65.88 1186 LYS B CA 1
ATOM 1961 C C . LYS B 2 88 ? 11.877 22.455 51.569 1.00 70.87 1186 LYS B C 1
ATOM 1962 O O . LYS B 2 88 ? 11.448 21.592 52.341 1.00 71.09 1186 LYS B O 1
ATOM 1968 N N . GLN B 2 89 ? 11.659 23.755 51.732 1.00 66.92 1187 GLN B N 1
ATOM 1969 C CA . GLN B 2 89 ? 10.856 24.332 52.789 1.00 66.12 1187 GLN B CA 1
ATOM 1970 C C . GLN B 2 89 ? 9.613 24.982 52.157 1.00 69.97 1187 GLN B C 1
ATOM 1971 O O . GLN B 2 89 ? 8.822 25.623 52.849 1.00 70.73 1187 GLN B O 1
ATOM 1977 N N . LYS B 2 90 ? 9.448 24.794 50.835 1.00 65.57 1188 LYS B N 1
ATOM 1978 C CA . LYS B 2 90 ? 8.336 25.306 50.026 1.00 65.15 1188 LYS B CA 1
ATOM 1979 C C . LYS B 2 90 ? 7.645 24.089 49.426 1.00 64.37 1188 LYS B C 1
ATOM 1980 O O . LYS B 2 90 ? 8.315 23.153 48.974 1.00 62.71 1188 LYS B O 1
ATOM 1986 N N . LEU B 2 91 ? 6.307 24.092 49.438 1.00 57.89 1189 LEU B N 1
ATOM 1987 C CA . LEU B 2 91 ? 5.520 22.981 48.919 1.00 55.59 1189 LEU B CA 1
ATOM 1988 C C . LEU B 2 91 ? 4.089 23.432 48.740 1.00 56.44 1189 LEU B C 1
ATOM 1989 O O . LEU B 2 91 ? 3.557 24.142 49.590 1.00 55.62 1189 LEU B O 1
ATOM 1994 N N . TYR B 2 92 ? 3.481 23.006 47.629 1.00 51.87 1190 TYR B N 1
ATOM 1995 C CA . TYR B 2 92 ? 2.074 23.195 47.316 1.00 51.93 1190 TYR B CA 1
ATOM 1996 C C . TYR B 2 92 ? 1.444 21.841 47.535 1.00 52.06 1190 TYR B C 1
ATOM 1997 O O . TYR B 2 92 ? 1.866 20.828 46.955 1.00 50.61 1190 TYR B O 1
ATOM 2006 N N . SER B 2 93 ? 0.468 21.821 48.418 1.00 46.21 1191 SER B N 1
ATOM 2007 C CA . SER B 2 93 ? -0.248 20.611 48.740 1.00 45.14 1191 SER B CA 1
ATOM 2008 C C . SER B 2 93 ? -1.657 20.760 48.223 1.00 51.07 1191 SER B C 1
ATOM 2009 O O . SER B 2 93 ? -2.265 21.800 48.442 1.00 52.83 1191 SER B O 1
ATOM 2012 N N . ARG B 2 94 ? -2.191 19.745 47.556 1.00 47.05 1192 ARG B N 1
ATOM 2013 C CA . ARG B 2 94 ? -3.589 19.813 47.113 1.00 46.56 1192 ARG B CA 1
ATOM 2014 C C . ARG B 2 94 ? -4.533 19.363 48.243 1.00 45.69 1192 ARG B C 1
ATOM 2015 O O . ARG B 2 94 ? -4.146 18.572 49.113 1.00 43.70 1192 ARG B O 1
ATOM 2023 N N . THR B 2 95 ? -5.792 19.842 48.193 1.00 42.93 1193 THR B N 1
ATOM 2024 C CA . THR B 2 95 ? -6.884 19.471 49.093 1.00 41.80 1193 THR B CA 1
ATOM 2025 C C . THR B 2 95 ? -7.061 17.945 48.969 1.00 44.64 1193 THR B C 1
ATOM 2026 O O . THR B 2 95 ? -7.102 17.431 47.857 1.00 43.93 1193 THR B O 1
ATOM 2030 N N . GLY B 2 96 ? -7.105 17.246 50.096 1.00 42.87 1194 GLY B N 1
ATOM 2031 C CA . GLY B 2 96 ? -7.207 15.789 50.109 1.00 42.62 1194 GLY B CA 1
ATOM 2032 C C . GLY B 2 96 ? -5.864 15.070 50.187 1.00 46.08 1194 GLY B C 1
ATOM 2033 O O . GLY B 2 96 ? -5.822 13.885 50.511 1.00 46.15 1194 GLY B O 1
ATOM 2034 N N . GLU B 2 97 ? -4.752 15.753 49.876 1.00 42.55 1195 GLU B N 1
ATOM 2035 C CA . GLU B 2 97 ? -3.432 15.120 49.980 1.00 41.88 1195 GLU B CA 1
ATOM 2036 C C . GLU B 2 97 ? -2.856 15.258 51.388 1.00 44.36 1195 GLU B C 1
ATOM 2037 O O . GLU B 2 97 ? -3.143 16.240 52.081 1.00 43.53 1195 GLU B O 1
ATOM 2043 N N . SER B 2 98 ? -2.016 14.285 51.790 1.00 41.29 1196 SER B N 1
ATOM 2044 C CA . SER B 2 98 ? -1.312 14.299 53.064 1.00 42.52 1196 SER B CA 1
ATOM 2045 C C . SER B 2 98 ? 0.064 14.970 52.908 1.00 45.27 1196 SER B C 1
ATOM 2046 O O . SER B 2 98 ? 0.728 14.808 51.889 1.00 44.09 1196 SER B O 1
ATOM 2049 N N . VAL B 2 99 ? 0.501 15.666 53.952 1.00 39.82 1197 VAL B N 1
ATOM 2050 C CA . VAL B 2 99 ? 1.804 16.289 54.032 1.00 38.23 1197 VAL B CA 1
ATOM 2051 C C . VAL B 2 99 ? 2.532 15.574 55.156 1.00 43.09 1197 VAL B C 1
ATOM 2052 O O . VAL B 2 99 ? 1.935 15.326 56.202 1.00 44.68 1197 VAL B O 1
ATOM 2056 N N . GLU B 2 100 ? 3.796 15.190 54.928 1.00 38.13 1198 GLU B N 1
ATOM 2057 C CA . GLU B 2 100 ? 4.620 14.517 55.941 1.00 36.73 1198 GLU B CA 1
ATOM 2058 C C . GLU B 2 100 ? 5.738 15.404 56.431 1.00 38.88 1198 GLU B C 1
ATOM 2059 O O . GLU B 2 100 ? 6.472 16.006 55.644 1.00 38.59 1198 GLU B O 1
ATOM 2065 N N . PHE B 2 101 ? 5.831 15.516 57.747 1.00 36.06 1199 PHE B N 1
ATOM 2066 C CA . PHE B 2 101 ? 6.827 16.328 58.432 1.00 35.03 1199 PHE B CA 1
ATOM 2067 C C . PHE B 2 101 ? 7.680 15.432 59.309 1.00 40.63 1199 PHE B C 1
ATOM 2068 O O . PHE B 2 101 ? 7.317 14.285 59.571 1.00 40.44 1199 PHE B O 1
ATOM 2076 N N . VAL B 2 102 ? 8.802 15.984 59.782 1.00 37.24 1200 VAL B N 1
ATOM 2077 C CA . VAL B 2 102 ? 9.727 15.398 60.735 1.00 37.03 1200 VAL B CA 1
ATOM 2078 C C . VAL B 2 102 ? 10.043 16.520 61.701 1.00 41.33 1200 VAL B C 1
ATOM 2079 O O . VAL B 2 102 ? 9.921 17.703 61.344 1.00 39.91 1200 VAL B O 1
ATOM 2083 N N . CYS B 2 103 ? 10.462 16.159 62.921 1.00 39.60 1201 CYS B N 1
ATOM 2084 C CA . CYS B 2 103 ? 10.970 17.114 63.906 1.00 38.93 1201 CYS B CA 1
ATOM 2085 C C . CYS B 2 103 ? 12.345 17.536 63.391 1.00 42.48 1201 CYS B C 1
ATOM 2086 O O . CYS B 2 103 ? 13.039 16.710 62.791 1.00 42.14 1201 CYS B O 1
ATOM 2089 N N . LYS B 2 104 ? 12.782 18.771 63.679 1.00 39.62 1202 LYS B N 1
ATOM 2090 C CA . LYS B 2 104 ? 14.150 19.176 63.325 1.00 39.81 1202 LYS B CA 1
ATOM 2091 C C . LYS B 2 104 ? 15.089 18.475 64.310 1.00 44.33 1202 LYS B C 1
ATOM 2092 O O . LYS B 2 104 ? 14.610 18.055 65.368 1.00 44.25 1202 LYS B O 1
ATOM 2098 N N A ARG B 2 105 ? 16.388 18.289 63.960 0.50 42.48 1203 ARG B N 1
ATOM 2099 N N B ARG B 2 105 ? 16.397 18.338 63.979 0.50 42.48 1203 ARG B N 1
ATOM 2100 C CA A ARG B 2 105 ? 17.376 17.615 64.833 0.50 42.67 1203 ARG B CA 1
ATOM 2101 C CA B ARG B 2 105 ? 17.387 17.686 64.860 0.50 42.63 1203 ARG B CA 1
ATOM 2102 C C A ARG B 2 105 ? 17.498 18.320 66.196 0.50 46.26 1203 ARG B C 1
ATOM 2103 C C B ARG B 2 105 ? 17.452 18.354 66.225 0.50 46.27 1203 ARG B C 1
ATOM 2104 O O A ARG B 2 105 ? 17.634 19.546 66.244 0.50 46.15 1203 ARG B O 1
ATOM 2105 O O B ARG B 2 105 ? 17.544 19.585 66.309 0.50 46.16 1203 ARG B O 1
ATOM 2120 N N . GLY B 2 106 ? 17.389 17.530 67.271 1.00 42.11 1204 GLY B N 1
ATOM 2121 C CA . GLY B 2 106 ? 17.434 17.987 68.653 1.00 41.33 1204 GLY B CA 1
ATOM 2122 C C . GLY B 2 106 ? 16.061 18.217 69.263 1.00 46.75 1204 GLY B C 1
ATOM 2123 O O . GLY B 2 106 ? 15.977 18.647 70.415 1.00 48.22 1204 GLY B O 1
ATOM 2124 N N . TYR B 2 107 ? 14.970 17.938 68.501 1.00 41.62 1205 TYR B N 1
ATOM 2125 C CA . TYR B 2 107 ? 13.581 18.143 68.935 1.00 39.29 1205 TYR B CA 1
ATOM 2126 C C . TYR B 2 107 ? 12.756 16.871 68.852 1.00 42.86 1205 TYR B C 1
ATOM 2127 O O . TYR B 2 107 ? 13.013 16.032 67.996 1.00 41.27 1205 TYR B O 1
ATOM 2136 N N . ARG B 2 108 ? 11.760 16.734 69.740 1.00 41.15 1206 ARG B N 1
ATOM 2137 C CA . ARG B 2 108 ? 10.843 15.587 69.722 1.00 41.60 1206 ARG B CA 1
ATOM 2138 C C . ARG B 2 108 ? 9.433 16.095 69.597 1.00 43.47 1206 ARG B C 1
ATOM 2139 O O . ARG B 2 108 ? 9.177 17.268 69.923 1.00 43.46 1206 ARG B O 1
ATOM 2147 N N . LEU B 2 109 ? 8.507 15.232 69.129 1.00 38.56 1207 LEU B N 1
ATOM 2148 C CA . LEU B 2 109 ? 7.096 15.601 68.966 1.00 38.65 1207 LEU B CA 1
ATOM 2149 C C . LEU B 2 109 ? 6.413 16.013 70.283 1.00 44.41 1207 LEU B C 1
ATOM 2150 O O . LEU B 2 109 ? 6.491 15.285 71.279 1.00 43.19 1207 LEU B O 1
ATOM 2155 N N . SER B 2 110 ? 5.773 17.210 70.283 1.00 41.07 1208 SER B N 1
ATOM 2156 C CA . SER B 2 110 ? 5.068 17.773 71.439 1.00 39.86 1208 SER B CA 1
ATOM 2157 C C . SER B 2 110 ? 3.544 17.837 71.197 1.00 45.96 1208 SER B C 1
ATOM 2158 O O . SER B 2 110 ? 2.771 17.982 72.146 1.00 48.07 1208 SER B O 1
ATOM 2161 N N . SER B 2 111 ? 3.120 17.681 69.928 1.00 41.87 1209 SER B N 1
ATOM 2162 C CA . SER B 2 111 ? 1.724 17.559 69.504 1.00 42.63 1209 SER B CA 1
ATOM 2163 C C . SER B 2 111 ? 1.335 16.056 69.582 1.00 46.96 1209 SER B C 1
ATOM 2164 O O . SER B 2 111 ? 2.204 15.228 69.838 1.00 44.11 1209 SER B O 1
ATOM 2167 N N . ARG B 2 112 ? 0.042 15.711 69.424 1.00 48.49 1210 ARG B N 1
ATOM 2168 C CA . ARG B 2 112 ? -0.449 14.323 69.555 1.00 50.56 1210 ARG B CA 1
ATOM 2169 C C . ARG B 2 112 ? 0.207 13.381 68.521 1.00 58.88 1210 ARG B C 1
ATOM 2170 O O . ARG B 2 112 ? 0.661 13.844 67.475 1.00 58.71 1210 ARG B O 1
ATOM 2178 N N . SER B 2 113 ? 0.337 12.076 68.825 1.00 57.97 1211 SER B N 1
ATOM 2179 C CA . SER B 2 113 ? 0.962 11.164 67.849 1.00 58.15 1211 SER B CA 1
ATOM 2180 C C . SER B 2 113 ? 0.126 11.149 66.569 1.00 63.67 1211 SER B C 1
ATOM 2181 O O . SER B 2 113 ? -1.079 11.427 66.603 1.00 64.66 1211 SER B O 1
ATOM 2184 N N . HIS B 2 114 ? 0.778 10.864 65.443 1.00 60.85 1212 HIS B N 1
ATOM 2185 C CA . HIS B 2 114 ? 0.199 10.822 64.091 1.00 60.34 1212 HIS B CA 1
ATOM 2186 C C . HIS B 2 114 ? 0.038 12.244 63.469 1.00 59.26 1212 HIS B C 1
ATOM 2187 O O . HIS B 2 114 ? -0.303 12.316 62.297 1.00 60.54 1212 HIS B O 1
ATOM 2194 N N . THR B 2 115 ? 0.381 13.346 64.202 1.00 50.39 1213 THR B N 1
ATOM 2195 C CA . THR B 2 115 ? 0.340 14.726 63.684 1.00 47.88 1213 THR B CA 1
ATOM 2196 C C . THR B 2 115 ? 1.467 14.997 62.647 1.00 47.48 1213 THR B C 1
ATOM 2197 O O . THR B 2 115 ? 1.353 15.950 61.872 1.00 46.42 1213 THR B O 1
ATOM 2201 N N . LEU B 2 116 ? 2.489 14.124 62.562 1.00 41.28 1214 LEU B N 1
ATOM 2202 C CA . LEU B 2 116 ? 3.557 14.280 61.566 1.00 39.63 1214 LEU B CA 1
ATOM 2203 C C . LEU B 2 116 ? 3.091 13.990 60.125 1.00 44.10 1214 LEU B C 1
ATOM 2204 O O . LEU B 2 116 ? 3.772 14.390 59.190 1.00 43.14 1214 LEU B O 1
ATOM 2209 N N . ARG B 2 117 ? 1.920 13.342 59.951 1.00 42.46 1215 ARG B N 1
ATOM 2210 C CA . ARG B 2 117 ? 1.283 13.059 58.655 1.00 42.32 1215 ARG B CA 1
ATOM 2211 C C . ARG B 2 117 ? -0.103 13.702 58.742 1.00 46.30 1215 ARG B C 1
ATOM 2212 O O . ARG B 2 117 ? -0.899 13.323 59.597 1.00 45.40 1215 ARG B O 1
ATOM 2220 N N . THR B 2 118 ? -0.370 14.716 57.917 1.00 43.24 1216 THR B N 1
ATOM 2221 C CA . THR B 2 118 ? -1.643 15.414 58.032 1.00 43.87 1216 THR B CA 1
ATOM 2222 C C . THR B 2 118 ? -2.226 15.851 56.665 1.00 47.88 1216 THR B C 1
ATOM 2223 O O . THR B 2 118 ? -1.483 16.110 55.717 1.00 47.88 1216 THR B O 1
ATOM 2227 N N . THR B 2 119 ? -3.559 15.936 56.584 1.00 43.56 1217 THR B N 1
ATOM 2228 C CA . THR B 2 119 ? -4.268 16.274 55.345 1.00 44.01 1217 THR B CA 1
ATOM 2229 C C . THR B 2 119 ? -4.496 17.771 55.143 1.00 47.37 1217 THR B C 1
ATOM 2230 O O . THR B 2 119 ? -4.951 18.475 56.050 1.00 45.69 1217 THR B O 1
ATOM 2234 N N . CYS B 2 120 ? -4.254 18.215 53.905 1.00 44.93 1218 CYS B N 1
ATOM 2235 C CA . CYS B 2 120 ? -4.555 19.560 53.431 1.00 44.93 1218 CYS B CA 1
ATOM 2236 C C . CYS B 2 120 ? -6.062 19.625 53.088 1.00 48.75 1218 CYS B C 1
ATOM 2237 O O . CYS B 2 120 ? -6.628 18.699 52.491 1.00 47.81 1218 CYS B O 1
ATOM 2240 N N . TRP B 2 121 ? -6.703 20.721 53.466 1.00 45.49 1219 TRP B N 1
ATOM 2241 C CA . TRP B 2 121 ? -8.115 20.930 53.175 1.00 44.72 1219 TRP B CA 1
ATOM 2242 C C . TRP B 2 121 ? -8.424 22.403 53.011 1.00 48.29 1219 TRP B C 1
ATOM 2243 O O . TRP B 2 121 ? -8.400 23.143 53.996 1.00 46.89 1219 TRP B O 1
ATOM 2254 N N . ASP B 2 122 ? -8.694 22.805 51.746 1.00 45.53 1220 ASP B N 1
ATOM 2255 C CA . ASP B 2 122 ? -9.074 24.140 51.269 1.00 46.51 1220 ASP B CA 1
ATOM 2256 C C . ASP B 2 122 ? -8.181 25.237 51.878 1.00 53.13 1220 ASP B C 1
ATOM 2257 O O . ASP B 2 122 ? -8.650 26.146 52.578 1.00 54.29 1220 ASP B O 1
ATOM 2262 N N . GLY B 2 123 ? -6.881 25.095 51.628 1.00 49.35 1221 GLY B N 1
ATOM 2263 C CA . GLY B 2 123 ? -5.864 26.015 52.129 1.00 50.00 1221 GLY B CA 1
ATOM 2264 C C . GLY B 2 123 ? -5.479 25.860 53.593 1.00 54.58 1221 GLY B C 1
ATOM 2265 O O . GLY B 2 123 ? -4.525 26.500 54.037 1.00 53.14 1221 GLY B O 1
ATOM 2266 N N . LYS B 2 124 ? -6.213 25.021 54.358 1.00 52.37 1222 LYS B N 1
ATOM 2267 C CA . LYS B 2 124 ? -5.977 24.806 55.779 1.00 52.51 1222 LYS B CA 1
ATOM 2268 C C . LYS B 2 124 ? -5.242 23.512 56.057 1.00 53.48 1222 LYS B C 1
ATOM 2269 O O . LYS B 2 124 ? -5.665 22.440 55.626 1.00 51.20 1222 LYS B O 1
ATOM 2275 N N . LEU B 2 125 ? -4.176 23.627 56.845 1.00 50.23 1223 LEU B N 1
ATOM 2276 C CA . LEU B 2 125 ? -3.310 22.530 57.280 1.00 48.98 1223 LEU B CA 1
ATOM 2277 C C . LEU B 2 125 ? -2.984 22.668 58.788 1.00 50.00 1223 LEU B C 1
ATOM 2278 O O . LEU B 2 125 ? -2.680 23.768 59.271 1.00 49.15 1223 LEU B O 1
ATOM 2283 N N . GLU B 2 126 ? -3.033 21.562 59.527 1.00 44.94 1224 GLU B N 1
ATOM 2284 C CA . GLU B 2 126 ? -2.620 21.606 60.925 1.00 44.11 1224 GLU B CA 1
ATOM 2285 C C . GLU B 2 126 ? -1.135 21.162 60.962 1.00 49.26 1224 GLU B C 1
ATOM 2286 O O . GLU B 2 126 ? -0.818 20.021 60.612 1.00 48.27 1224 GLU B O 1
ATOM 2292 N N . TYR B 2 127 ? -0.236 22.079 61.366 1.00 44.58 1225 TYR B N 1
ATOM 2293 C CA . TYR B 2 127 ? 1.201 21.803 61.474 1.00 41.51 1225 TYR B CA 1
ATOM 2294 C C . TYR B 2 127 ? 1.515 21.100 62.803 1.00 44.44 1225 TYR B C 1
ATOM 2295 O O . TYR B 2 127 ? 1.007 21.535 63.830 1.00 44.75 1225 TYR B O 1
ATOM 2304 N N . PRO B 2 128 ? 2.372 20.051 62.830 1.00 39.68 1226 PRO B N 1
ATOM 2305 C CA . PRO B 2 128 ? 2.783 19.486 64.121 1.00 38.92 1226 PRO B CA 1
ATOM 2306 C C . PRO B 2 128 ? 3.754 20.433 64.838 1.00 42.56 1226 PRO B C 1
ATOM 2307 O O . PRO B 2 128 ? 4.224 21.427 64.264 1.00 40.78 1226 PRO B O 1
ATOM 2311 N N . THR B 2 129 ? 3.997 20.162 66.127 1.00 38.58 1227 THR B N 1
ATOM 2312 C CA . THR B 2 129 ? 4.925 20.952 66.924 1.00 37.85 1227 THR B CA 1
ATOM 2313 C C . THR B 2 129 ? 5.962 20.016 67.527 1.00 41.32 1227 THR B C 1
ATOM 2314 O O . THR B 2 129 ? 5.648 18.896 67.923 1.00 40.73 1227 THR B O 1
ATOM 2318 N N . CYS B 2 130 ? 7.207 20.468 67.555 1.00 38.81 1228 CYS B N 1
ATOM 2319 C CA . CYS B 2 130 ? 8.304 19.736 68.174 1.00 37.42 1228 CYS B CA 1
ATOM 2320 C C . CYS B 2 130 ? 8.947 20.640 69.203 1.00 39.86 1228 CYS B C 1
ATOM 2321 O O . CYS B 2 130 ? 8.854 21.870 69.091 1.00 40.13 1228 CYS B O 1
ATOM 2324 N N . ALA B 2 131 ? 9.491 20.056 70.255 1.00 36.33 1229 ALA B N 1
ATOM 2325 C CA . ALA B 2 131 ? 10.077 20.818 71.371 1.00 38.16 1229 ALA B CA 1
ATOM 2326 C C . ALA B 2 131 ? 11.433 20.264 71.704 1.00 44.44 1229 ALA B C 1
ATOM 2327 O O . ALA B 2 131 ? 11.689 19.094 71.407 1.00 43.19 1229 ALA B O 1
ATOM 2329 N N . LYS B 2 132 ? 12.330 21.118 72.237 1.00 45.67 1230 LYS B N 1
ATOM 2330 C CA . LYS B 2 132 ? 13.723 20.788 72.571 1.00 47.71 1230 LYS B CA 1
ATOM 2331 C C . LYS B 2 132 ? 13.785 19.545 73.451 1.00 55.59 1230 LYS B C 1
ATOM 2332 O O . LYS B 2 132 ? 13.204 19.525 74.536 1.00 57.09 1230 LYS B O 1
ATOM 2338 N N . ARG B 2 133 ? 14.420 18.482 72.923 1.00 53.50 1231 ARG B N 1
ATOM 2339 C CA . ARG B 2 133 ? 14.583 17.148 73.522 1.00 77.63 1231 ARG B CA 1
ATOM 2340 C C . ARG B 2 133 ? 15.064 17.170 74.974 1.00 106.06 1231 ARG B C 1
ATOM 2341 O O . ARG B 2 133 ? 15.823 18.052 75.360 1.00 74.23 1231 ARG B O 1
#

Foldseek 3Di:
DVQLVVLVVVDDPLLVVLLVVLLVLLQDCVLVVLLLVVLCVVLVVCVVVVHDPVVNVLSVDDFDSDDDPVLVSVLCVQCHSVLSSVLSVLSSVLLVCLVVLNPPCCPDPVPVVDDDSVVVSVVSVVVLSSLSNNLSRCCVSPVDDSVRSSVSSSVSSPD/DLKEAWDDDEPQKDWPDDTDGIGDAQDKIFMDGHDQWDWDDDRMWGRHRHDIDDGTHTAAWAWQDLVVCVVQQKAFPPDPDSTDTGYAFAKTAIDHHPQWDWPADPPLRIWGTHRRDTDHTHIDGD